Protein AF-A0A2K2DIB8-F1 (afdb_monomer_lite)

pLDDT: mean 83.34, std 14.87, range [32.97, 97.75]

Radius of gyration: 20.63 Å; chains: 1; bounding box: 48×36×62 Å

Organism: Brachypodium distachyon (NCBI:txid15368)

Sequence (211 aa):
MEEGTTKKYVGVPGMNSICKSLCLEDGVVARFGVTVGKMDWLQNGSSWSLTSLDGKDLGNFDYVVATDKNVASHKFSGLTGRPPPLDLSVFPNLSTMFQDIPVRPCFALMLAFSEPLAMVPVQGFSFYNSDSLSWAFCDSSKPGRVCLPPNRGSAFPAISIGGDDKCVWDKSMKLAVCGDFCTSPSVEGAVVSGMTGASKILGCLNFPSGL

Secondary structure (DSSP, 8-state):
-----------SS-TTHHHHHHTTSTT-----S--EEEEEEEGGGTEEEEEETTS-EEEEES-EEE--TTTTSHHHHHHHSS--SS-GGG-HHHHTTSS---EE---------SS--TT--SSEEE-SS-SS--EEE-GGGSTT--S--------EESS--SGGGTSEEETTTTEEE-SHHHH-SSHHHHHHHHHHHHHHHHTTS---S--

Foldseek 3Di:
DPPPPDDDDADPVGNCVVVVVVCPDPPRDDDPPWAFQAWDQDPVVCWIWTATLVGDTPDIGNADEAADLQQQDCVCCVVNVHHRRDDCVVPVVCVVLSPCQDWDFDWDDDDDDPDDDPVDPDQKDADDPDPRGGMDGNPCVDPSDDPDDDDTDDIFGPAARQPPLLWDDDPSSNYIYAYCNNAHRDPVSRVVRVVSSVVVNVVVPPDPPDD

InterPro domains:
  IPR036188 FAD/NAD(P)-binding domain superfamily [G3DSA:3.50.50.60] (157-209)

Structure (mmCIF, N/CA/C/O backbone):
data_AF-A0A2K2DIB8-F1
#
_entry.id   AF-A0A2K2DIB8-F1
#
loop_
_atom_site.group_PDB
_atom_site.id
_atom_site.type_symbol
_atom_site.label_atom_id
_atom_site.label_alt_id
_atom_site.label_comp_id
_atom_site.label_asym_id
_atom_site.label_entity_id
_atom_site.label_seq_id
_atom_site.pdbx_PDB_ins_code
_atom_site.Cartn_x
_atom_site.Cartn_y
_atom_site.Cartn_z
_atom_site.occupancy
_atom_site.B_iso_or_equiv
_atom_site.auth_seq_id
_atom_site.auth_comp_id
_atom_site.auth_asym_id
_atom_site.auth_atom_id
_atom_site.pdbx_PDB_model_num
ATOM 1 N N . MET A 1 1 ? 27.438 18.491 -14.416 1.00 38.34 1 MET A N 1
ATOM 2 C CA . MET A 1 1 ? 26.289 17.789 -13.813 1.00 38.34 1 MET A CA 1
ATOM 3 C C . MET A 1 1 ? 26.872 16.663 -12.989 1.00 38.34 1 MET A C 1
ATOM 5 O O . MET A 1 1 ? 27.428 15.747 -13.575 1.00 38.34 1 MET A O 1
ATOM 9 N N . GLU A 1 2 ? 26.877 16.787 -11.663 1.00 32.97 2 GLU A N 1
ATOM 10 C CA . GLU A 1 2 ? 27.257 15.672 -10.792 1.00 32.97 2 GLU A CA 1
ATOM 11 C C . GLU A 1 2 ? 26.137 14.630 -10.844 1.00 32.97 2 GLU A C 1
ATOM 13 O O . GLU A 1 2 ? 25.076 14.801 -10.247 1.00 32.97 2 GLU A O 1
ATOM 18 N N . GLU A 1 3 ? 26.354 13.562 -11.610 1.00 43.47 3 GLU A N 1
ATOM 19 C CA . GLU A 1 3 ? 25.604 12.322 -11.451 1.00 43.47 3 GLU A CA 1
ATOM 20 C C . GLU A 1 3 ? 25.976 11.731 -10.089 1.00 43.47 3 GLU A C 1
ATOM 22 O O . GLU A 1 3 ? 26.944 10.985 -9.947 1.00 43.47 3 GLU A O 1
ATOM 27 N N . GLY A 1 4 ? 25.214 12.095 -9.057 1.00 46.69 4 GLY A N 1
ATOM 28 C CA . GLY A 1 4 ? 25.235 11.365 -7.800 1.00 46.69 4 GLY A CA 1
ATOM 29 C C . GLY A 1 4 ? 24.941 9.896 -8.097 1.00 46.69 4 GLY A C 1
ATOM 30 O O . GLY A 1 4 ? 23.867 9.557 -8.594 1.00 46.69 4 GLY A O 1
ATOM 31 N N . THR A 1 5 ? 25.905 9.021 -7.827 1.00 52.59 5 THR A N 1
ATOM 32 C CA . THR A 1 5 ? 25.820 7.570 -8.022 1.00 52.59 5 THR A CA 1
ATOM 33 C C . THR A 1 5 ? 24.883 6.946 -6.987 1.00 52.59 5 THR A C 1
ATOM 35 O O . THR A 1 5 ? 25.282 6.188 -6.105 1.00 52.59 5 THR A O 1
ATOM 38 N N . THR A 1 6 ? 23.593 7.269 -7.056 1.00 74.69 6 THR A N 1
ATOM 39 C CA . THR A 1 6 ? 22.590 6.671 -6.179 1.00 74.69 6 THR A CA 1
ATOM 40 C C . THR A 1 6 ? 22.361 5.226 -6.620 1.00 74.69 6 THR A C 1
ATOM 42 O O . THR A 1 6 ? 21.786 4.965 -7.680 1.00 74.69 6 THR A O 1
ATOM 45 N N . LYS A 1 7 ? 22.841 4.265 -5.821 1.00 87.06 7 LYS A N 1
ATOM 46 C CA . LYS A 1 7 ? 22.602 2.833 -6.053 1.00 87.06 7 LYS A CA 1
ATOM 47 C C . LYS A 1 7 ? 21.095 2.563 -6.114 1.00 87.06 7 LYS A C 1
ATOM 49 O O . LYS A 1 7 ? 20.352 2.981 -5.230 1.00 87.06 7 LYS A O 1
ATOM 54 N N . LYS A 1 8 ? 20.654 1.843 -7.147 1.00 87.69 8 LYS A N 1
ATOM 55 C CA . LYS A 1 8 ? 19.263 1.400 -7.320 1.00 87.69 8 LYS A CA 1
ATOM 56 C C . LYS A 1 8 ? 19.158 -0.091 -7.020 1.00 87.69 8 LYS A C 1
ATOM 58 O O . LYS A 1 8 ? 20.039 -0.857 -7.403 1.00 87.69 8 LYS A O 1
ATOM 63 N N . TYR A 1 9 ? 18.067 -0.492 -6.377 1.00 91.62 9 TYR A N 1
ATOM 64 C CA . TYR A 1 9 ? 17.807 -1.878 -5.992 1.00 91.62 9 TYR A CA 1
ATOM 65 C C . TYR A 1 9 ? 16.565 -2.418 -6.702 1.00 91.62 9 TYR A C 1
ATOM 67 O O . TYR A 1 9 ? 15.639 -1.672 -7.025 1.00 91.62 9 TYR A O 1
ATOM 75 N N . VAL A 1 10 ? 16.542 -3.729 -6.941 1.00 91.88 10 VAL A N 1
ATOM 76 C CA . VAL A 1 10 ? 15.402 -4.440 -7.522 1.00 91.88 10 VAL A CA 1
ATOM 77 C C . VAL A 1 10 ? 15.253 -5.800 -6.854 1.00 91.88 10 VAL A C 1
ATOM 79 O O . VAL A 1 10 ? 16.242 -6.498 -6.643 1.00 91.88 10 VAL A O 1
ATOM 82 N N . GLY A 1 11 ? 14.017 -6.177 -6.520 1.00 92.31 11 GLY A N 1
ATOM 83 C CA . GLY A 1 11 ? 13.720 -7.533 -6.062 1.00 92.31 11 GLY A CA 1
ATOM 84 C C . GLY A 1 11 ? 14.012 -8.570 -7.150 1.00 92.31 11 GLY A C 1
ATOM 85 O O . GLY A 1 11 ? 13.752 -8.336 -8.333 1.00 92.31 11 GLY A O 1
ATOM 86 N N . VAL A 1 12 ? 14.534 -9.723 -6.737 1.00 91.94 12 VAL A N 1
ATOM 87 C CA . VAL A 1 12 ? 14.865 -10.868 -7.598 1.00 91.94 12 VAL A CA 1
ATOM 88 C C . VAL A 1 12 ? 14.003 -12.065 -7.172 1.00 91.94 12 VAL A C 1
ATOM 90 O O . VAL A 1 12 ? 13.864 -12.278 -5.966 1.00 91.94 12 VAL A O 1
ATOM 93 N N . PRO A 1 13 ? 13.378 -12.828 -8.097 1.00 90.25 13 PRO A N 1
ATOM 94 C CA . PRO A 1 13 ? 13.428 -12.707 -9.566 1.00 90.25 13 PRO A CA 1
ATOM 95 C C . PRO A 1 13 ? 12.578 -11.559 -10.140 1.00 90.25 13 PRO A C 1
ATOM 97 O O . PRO A 1 13 ? 12.578 -11.306 -11.340 1.00 90.25 13 PRO A O 1
ATOM 100 N N . GLY A 1 14 ? 11.839 -10.842 -9.299 1.00 89.12 14 GLY A N 1
ATOM 101 C CA . GLY A 1 14 ? 11.138 -9.626 -9.685 1.00 89.12 14 GLY A CA 1
ATOM 102 C C . GLY A 1 14 ? 10.780 -8.801 -8.461 1.00 89.12 14 GLY A C 1
ATOM 103 O O . GLY A 1 14 ? 10.859 -9.291 -7.342 1.00 89.12 14 GLY A O 1
ATOM 104 N N . MET A 1 15 ? 10.363 -7.548 -8.655 1.00 90.62 15 MET A N 1
ATOM 105 C CA . MET A 1 15 ? 10.131 -6.628 -7.530 1.00 90.62 15 MET A CA 1
ATOM 106 C C . MET A 1 15 ? 9.104 -7.155 -6.510 1.00 90.62 15 MET A C 1
ATOM 108 O O . MET A 1 15 ? 9.212 -6.876 -5.321 1.00 90.62 15 MET A O 1
ATOM 112 N N . ASN A 1 16 ? 8.137 -7.964 -6.954 1.00 91.88 16 ASN A N 1
ATOM 113 C CA . ASN A 1 16 ? 7.137 -8.570 -6.075 1.00 91.88 16 ASN A CA 1
ATOM 114 C C . ASN A 1 16 ? 7.688 -9.676 -5.158 1.00 91.88 16 ASN A C 1
ATOM 116 O O . ASN A 1 16 ? 6.957 -10.116 -4.274 1.00 91.88 16 ASN A O 1
ATOM 120 N N . SER A 1 17 ? 8.927 -10.143 -5.348 1.00 92.88 17 SER A N 1
ATOM 121 C CA . SER A 1 17 ? 9.515 -11.184 -4.499 1.00 92.88 17 SER A CA 1
ATOM 122 C C . SER A 1 17 ? 9.666 -10.724 -3.054 1.00 92.88 17 SER A C 1
ATOM 124 O O . SER A 1 17 ? 9.397 -11.507 -2.153 1.00 92.88 17 SER A O 1
ATOM 126 N N . ILE A 1 18 ? 9.973 -9.440 -2.843 1.00 93.38 18 ILE A N 1
ATOM 127 C CA . ILE A 1 18 ? 10.092 -8.828 -1.515 1.00 93.38 18 ILE A CA 1
ATOM 128 C C . ILE A 1 18 ? 8.790 -9.029 -0.727 1.00 93.38 18 ILE A C 1
ATOM 130 O O . ILE A 1 18 ? 8.795 -9.616 0.350 1.00 93.38 18 ILE A O 1
ATOM 134 N N . CYS A 1 19 ? 7.654 -8.609 -1.293 1.00 93.31 19 CYS A N 1
ATOM 135 C CA . CYS A 1 19 ? 6.353 -8.753 -0.639 1.00 93.31 19 CYS A CA 1
ATOM 136 C C . CYS A 1 19 ? 5.933 -10.221 -0.493 1.00 93.31 19 CYS A C 1
ATOM 138 O O . CYS A 1 19 ? 5.356 -10.582 0.524 1.00 93.31 19 CYS A O 1
ATOM 140 N N . LYS A 1 20 ? 6.233 -11.076 -1.483 1.00 92.81 20 LYS A N 1
ATOM 141 C CA . LYS A 1 20 ? 5.923 -12.512 -1.402 1.00 92.81 20 LYS A CA 1
ATOM 142 C C . LYS A 1 20 ? 6.640 -13.184 -0.237 1.00 92.81 20 LYS A C 1
ATOM 144 O O . LYS A 1 20 ? 5.999 -13.950 0.465 1.00 92.81 20 LYS A O 1
ATOM 149 N N . SER A 1 21 ? 7.923 -12.889 -0.028 1.00 95.00 21 SER A N 1
ATOM 150 C CA . SER A 1 21 ? 8.674 -13.421 1.111 1.00 95.00 21 SER A CA 1
ATOM 151 C C . SER A 1 21 ? 8.070 -12.968 2.437 1.00 95.00 21 SER A C 1
ATOM 153 O O . SER A 1 21 ? 7.817 -13.810 3.286 1.00 95.00 21 SER A O 1
ATOM 155 N N . LEU A 1 22 ? 7.722 -11.683 2.575 1.00 94.12 22 LEU A N 1
ATOM 156 C CA . LEU A 1 22 ? 7.072 -11.167 3.789 1.00 94.12 22 LEU A CA 1
ATOM 157 C C . LEU A 1 22 ? 5.725 -11.846 4.093 1.00 94.12 22 LEU A C 1
ATOM 159 O O . LEU A 1 22 ? 5.362 -12.003 5.252 1.00 94.12 22 LEU A O 1
ATOM 163 N N . CYS A 1 23 ? 4.975 -12.262 3.068 1.00 94.62 23 CYS A N 1
ATOM 164 C CA . CYS A 1 23 ? 3.721 -12.997 3.254 1.00 94.62 23 CYS A CA 1
ATOM 165 C C . CYS A 1 23 ? 3.905 -14.449 3.725 1.00 94.62 23 CYS A C 1
ATOM 167 O O . CYS A 1 23 ? 2.909 -15.075 4.078 1.00 94.62 23 CYS A O 1
ATOM 169 N N . LEU A 1 24 ? 5.124 -14.990 3.663 1.00 94.31 24 LEU A N 1
ATOM 170 C CA . LEU A 1 24 ? 5.449 -16.367 4.049 1.00 94.31 24 LEU A CA 1
ATOM 171 C C . LEU A 1 24 ? 6.114 -16.458 5.428 1.00 94.31 24 LEU A C 1
ATOM 173 O O . LEU A 1 24 ? 6.429 -17.562 5.858 1.00 94.31 24 LEU A O 1
ATOM 177 N N . GLU A 1 25 ? 6.339 -15.325 6.096 1.00 95.81 25 GLU A N 1
ATOM 178 C CA . GLU A 1 25 ? 6.885 -15.294 7.452 1.00 95.81 25 GLU A CA 1
ATOM 179 C C . GLU A 1 25 ? 5.947 -15.988 8.448 1.00 95.81 25 GLU A C 1
ATOM 181 O O . GLU A 1 25 ? 4.716 -15.926 8.335 1.00 95.81 25 GLU A O 1
ATOM 186 N N . ASP A 1 26 ? 6.536 -16.628 9.456 1.00 95.44 26 ASP A N 1
ATOM 187 C CA . ASP A 1 26 ? 5.785 -17.363 10.466 1.00 95.44 26 ASP A CA 1
ATOM 188 C C . ASP A 1 26 ? 4.801 -16.446 11.210 1.00 95.44 26 ASP A C 1
ATOM 190 O O . ASP A 1 26 ? 5.124 -15.340 11.645 1.00 95.44 26 ASP A O 1
ATOM 194 N N . GLY A 1 27 ? 3.562 -16.919 11.355 1.00 93.56 27 GLY A N 1
ATOM 195 C CA . GLY A 1 27 ? 2.473 -16.160 11.977 1.00 93.56 27 GLY A CA 1
ATOM 196 C C . GLY A 1 27 ? 1.737 -15.198 11.036 1.00 93.56 27 GLY A C 1
ATOM 197 O O . GLY A 1 27 ? 0.700 -14.660 11.427 1.00 93.56 27 GLY A O 1
ATOM 198 N N . VAL A 1 28 ? 2.191 -15.014 9.790 1.00 95.19 28 VAL A N 1
ATOM 199 C CA . VAL A 1 28 ? 1.479 -14.205 8.791 1.00 95.19 28 VAL A CA 1
ATOM 200 C C . VAL A 1 28 ? 0.463 -15.060 8.032 1.00 95.19 28 VAL A C 1
ATOM 202 O O . VAL A 1 28 ? 0.805 -16.000 7.322 1.00 95.19 28 VAL A O 1
ATOM 205 N N . VAL A 1 29 ? -0.820 -14.698 8.129 1.00 95.75 29 VAL A N 1
ATOM 206 C CA . VAL A 1 29 ? -1.898 -15.327 7.348 1.00 95.75 29 VAL A CA 1
ATOM 207 C C . VAL A 1 29 ? -2.329 -14.392 6.220 1.00 95.75 29 VAL A C 1
ATOM 209 O O . VAL A 1 29 ? -3.191 -13.531 6.397 1.00 95.75 29 VAL A O 1
ATOM 212 N N . ALA A 1 30 ? -1.741 -14.566 5.036 1.00 94.81 30 ALA A N 1
ATOM 213 C CA . ALA A 1 30 ? -2.112 -13.796 3.852 1.00 94.81 30 ALA A CA 1
ATOM 214 C C . ALA A 1 30 ? -3.427 -14.309 3.230 1.00 94.81 30 ALA A C 1
ATOM 216 O O . ALA A 1 30 ? -3.563 -15.492 2.914 1.00 94.81 30 ALA A O 1
ATOM 217 N N . ARG A 1 31 ? -4.394 -13.408 3.008 1.00 94.81 31 ARG A N 1
ATOM 218 C CA . ARG A 1 31 ? -5.662 -13.703 2.318 1.00 94.81 31 ARG A CA 1
ATOM 219 C C . ARG A 1 31 ? -5.769 -12.872 1.040 1.00 94.81 31 ARG A C 1
ATOM 221 O O . ARG A 1 31 ? -5.753 -11.647 1.096 1.00 94.81 31 ARG A O 1
ATOM 228 N N . PHE A 1 32 ? -5.897 -13.539 -0.106 1.00 95.06 32 PHE A N 1
ATOM 229 C CA . PHE A 1 32 ? -6.024 -12.905 -1.424 1.00 95.06 32 PHE A CA 1
ATOM 230 C C . PHE A 1 32 ? -7.442 -13.053 -1.980 1.00 95.06 32 PHE A C 1
ATOM 232 O O . PHE A 1 32 ? -8.198 -13.918 -1.546 1.00 95.06 32 PHE A O 1
ATOM 239 N N . GLY A 1 33 ? -7.805 -12.211 -2.954 1.00 94.88 33 GLY A N 1
ATOM 240 C CA . GLY A 1 33 ? -9.156 -12.208 -3.531 1.00 94.88 33 GLY A CA 1
ATOM 241 C C . GLY A 1 33 ? -10.232 -11.691 -2.569 1.00 94.88 33 GLY A C 1
ATOM 242 O O . GLY A 1 33 ? -11.417 -11.901 -2.805 1.00 94.88 33 GLY A O 1
ATOM 243 N N . VAL A 1 34 ? -9.818 -11.024 -1.489 1.00 95.50 34 VAL A N 1
ATOM 244 C CA . VAL A 1 34 ? -10.695 -10.427 -0.483 1.00 95.50 34 VAL A CA 1
ATOM 245 C C . VAL A 1 34 ? -10.499 -8.919 -0.512 1.00 95.50 34 VAL A C 1
ATOM 247 O O . VAL A 1 34 ? -9.394 -8.424 -0.302 1.00 95.50 34 VAL A O 1
ATOM 250 N N . THR A 1 35 ? -11.581 -8.187 -0.742 1.00 95.31 35 THR A N 1
ATOM 251 C CA . THR A 1 35 ? -11.625 -6.736 -0.550 1.00 95.31 35 THR A CA 1
ATOM 252 C C . THR A 1 35 ? -12.373 -6.469 0.742 1.00 95.31 35 THR A C 1
ATOM 254 O O . THR A 1 35 ? -13.503 -6.929 0.882 1.00 95.31 35 THR A O 1
ATOM 257 N N . VAL A 1 36 ? -11.772 -5.742 1.685 1.00 95.94 36 VAL A N 1
ATOM 258 C CA . VAL A 1 36 ? -12.492 -5.267 2.876 1.00 95.94 36 VAL A CA 1
ATOM 259 C C . VAL A 1 36 ? -13.502 -4.218 2.420 1.00 95.94 36 VAL A C 1
ATOM 261 O O . VAL A 1 36 ? -13.133 -3.249 1.764 1.00 95.94 36 VAL A O 1
ATOM 264 N N . GLY A 1 37 ? -14.778 -4.456 2.706 1.00 95.38 37 GLY A N 1
ATOM 265 C CA . GLY A 1 37 ? -15.887 -3.588 2.316 1.00 95.38 37 GLY A CA 1
ATOM 266 C C . GLY A 1 37 ? -16.417 -2.728 3.457 1.00 95.38 37 GLY A C 1
ATOM 267 O O . GLY A 1 37 ? -17.005 -1.687 3.188 1.00 95.38 37 GLY A O 1
ATOM 268 N N . LYS A 1 38 ? -16.220 -3.153 4.710 1.00 94.81 38 LYS A N 1
ATOM 269 C CA . LYS A 1 38 ? -16.665 -2.424 5.900 1.00 94.81 38 LYS A CA 1
ATOM 270 C C . LYS A 1 38 ? -15.767 -2.711 7.099 1.00 94.81 38 LYS A C 1
ATOM 272 O O . LYS A 1 38 ? -15.313 -3.845 7.270 1.00 94.81 38 LYS A O 1
ATOM 277 N N . MET A 1 39 ? -15.535 -1.683 7.910 1.00 95.00 39 MET A N 1
ATOM 278 C CA . MET A 1 39 ? -14.743 -1.723 9.135 1.00 95.00 39 MET A CA 1
ATOM 279 C C . MET A 1 39 ? -15.546 -1.069 10.261 1.00 95.00 39 MET A C 1
ATOM 281 O O . MET A 1 39 ? -15.711 0.149 10.273 1.00 95.00 39 MET A O 1
ATOM 285 N N . ASP A 1 40 ? -16.042 -1.867 11.203 1.00 93.38 40 ASP A N 1
ATOM 286 C CA . ASP A 1 40 ? -16.847 -1.378 12.324 1.00 93.38 40 ASP A CA 1
ATOM 287 C C . ASP A 1 40 ? -16.077 -1.504 13.639 1.00 93.38 40 ASP A C 1
ATOM 289 O O . ASP A 1 40 ? -15.541 -2.567 13.956 1.00 93.38 40 ASP A O 1
ATOM 293 N N . TRP A 1 41 ? -16.053 -0.437 14.436 1.00 92.44 41 TRP A N 1
ATOM 294 C CA . TRP A 1 41 ? -15.522 -0.494 15.797 1.00 92.44 41 TRP A CA 1
ATOM 295 C C . TRP A 1 41 ? -16.606 -0.905 16.790 1.00 92.44 41 TRP A C 1
ATOM 297 O O . TRP A 1 41 ? -17.618 -0.220 16.957 1.00 92.44 41 TRP A O 1
ATOM 307 N N . LEU A 1 42 ? -16.371 -2.007 17.495 1.00 91.12 42 LEU A N 1
ATOM 308 C CA . LEU A 1 42 ? -17.274 -2.542 18.503 1.00 91.12 42 LEU A CA 1
ATOM 309 C C . LEU A 1 42 ? -16.854 -2.046 19.891 1.00 91.12 42 LEU A C 1
ATOM 311 O O . LEU A 1 42 ? -15.964 -2.615 20.525 1.00 91.12 42 LEU A O 1
ATOM 315 N N . GLN A 1 43 ? -17.531 -1.011 20.402 1.00 82.44 43 GLN A N 1
ATOM 316 C CA . GLN A 1 43 ? -17.201 -0.401 21.702 1.00 82.44 43 GLN A CA 1
ATOM 317 C C . GLN A 1 43 ? -17.186 -1.416 22.857 1.00 82.44 43 GLN A C 1
ATOM 319 O O . GLN A 1 43 ? -16.253 -1.423 23.657 1.00 82.44 43 GLN A O 1
ATOM 324 N N . ASN A 1 44 ? -18.167 -2.322 22.901 1.00 78.12 44 ASN A N 1
ATOM 325 C CA . ASN A 1 44 ? -18.310 -3.309 23.979 1.00 78.12 44 ASN A CA 1
ATOM 326 C C . ASN A 1 44 ? -17.151 -4.319 24.044 1.00 78.12 44 ASN A C 1
ATOM 328 O O . ASN A 1 44 ? -16.934 -4.923 25.090 1.00 78.12 44 ASN A O 1
ATOM 332 N N . GLY A 1 45 ? -16.423 -4.509 22.939 1.00 73.38 45 GLY A N 1
ATOM 333 C CA . GLY A 1 45 ? -15.299 -5.440 22.846 1.00 73.38 45 GLY A CA 1
ATOM 334 C C . GLY A 1 45 ? -13.951 -4.771 22.599 1.00 73.38 45 GLY A C 1
ATOM 335 O O . GLY A 1 45 ? -12.962 -5.486 22.484 1.00 73.38 45 GLY A O 1
ATOM 336 N N . SER A 1 46 ? -13.902 -3.435 22.475 1.00 88.06 46 SER A N 1
ATOM 337 C CA . SER A 1 46 ? -12.697 -2.671 22.105 1.00 88.06 46 SER A CA 1
ATOM 338 C C . SER A 1 46 ? -11.905 -3.320 20.957 1.00 88.06 46 SER A C 1
ATOM 340 O O . SER A 1 46 ? -10.676 -3.462 21.035 1.00 88.06 46 SER A O 1
ATOM 342 N N . SER A 1 47 ? -12.645 -3.756 19.934 1.00 94.38 47 SER A N 1
ATOM 343 C CA . SER A 1 47 ? -12.157 -4.504 18.775 1.00 94.38 47 SER A CA 1
ATOM 344 C C . SER A 1 47 ? -12.882 -4.080 17.501 1.00 94.38 47 SER A C 1
ATOM 346 O O . SER A 1 47 ? -13.995 -3.553 17.518 1.00 94.38 47 SER A O 1
ATOM 348 N N . TRP A 1 48 ? -12.223 -4.321 16.379 1.00 95.75 48 TRP A N 1
ATOM 349 C CA . TRP A 1 48 ? -12.721 -4.121 15.032 1.00 95.75 48 TRP A CA 1
ATOM 350 C C . TRP A 1 48 ? -13.424 -5.368 14.529 1.00 95.75 48 TRP A C 1
ATOM 352 O O . TRP A 1 48 ? -12.908 -6.462 14.718 1.00 95.75 48 TRP A O 1
ATOM 362 N N . SER A 1 49 ? -14.536 -5.198 13.826 1.00 96.56 49 SER A N 1
ATOM 363 C CA . SER A 1 49 ? -15.156 -6.233 13.002 1.00 96.56 49 SER A CA 1
ATOM 364 C C . SER A 1 49 ? -15.004 -5.861 11.533 1.00 96.56 49 SER A C 1
ATOM 366 O O . SER A 1 49 ? -15.286 -4.725 11.135 1.00 96.56 49 SER A O 1
ATOM 368 N N . LEU A 1 50 ? -14.508 -6.802 10.729 1.00 97.38 50 LEU A N 1
ATOM 369 C CA . LEU A 1 50 ? -14.249 -6.587 9.310 1.00 97.38 50 LEU A CA 1
ATOM 370 C C . LEU A 1 50 ? -15.220 -7.410 8.469 1.00 97.38 50 LEU A C 1
ATOM 372 O O . LEU A 1 50 ? -15.365 -8.613 8.654 1.00 97.38 50 LEU A O 1
ATOM 376 N N . THR A 1 51 ? -15.844 -6.768 7.486 1.00 97.75 51 THR A N 1
ATOM 377 C CA . THR A 1 51 ? -16.697 -7.441 6.500 1.00 97.75 51 THR A CA 1
ATOM 378 C C . THR A 1 51 ? -16.136 -7.210 5.107 1.00 97.75 51 THR A C 1
ATOM 380 O O . THR A 1 51 ? -15.693 -6.109 4.767 1.00 97.75 51 THR A O 1
ATOM 383 N N . SER A 1 52 ? -16.136 -8.244 4.276 1.00 96.88 52 SER A N 1
ATOM 384 C CA . SER A 1 52 ? -15.702 -8.135 2.890 1.00 96.88 52 SER A CA 1
ATOM 385 C C . SER A 1 52 ? -16.702 -7.359 2.030 1.00 96.88 52 SER A C 1
ATOM 387 O O . SER A 1 52 ? -17.868 -7.163 2.378 1.00 96.88 52 SER A O 1
ATOM 389 N N . LEU A 1 53 ? -16.262 -6.949 0.843 1.00 94.94 53 LEU A N 1
ATOM 390 C CA . LEU A 1 53 ? -17.115 -6.302 -0.142 1.00 94.94 53 LEU A CA 1
ATOM 391 C C . LEU A 1 53 ? -18.246 -7.225 -0.616 1.00 94.94 53 LEU A C 1
ATOM 393 O O . LEU A 1 53 ? -19.307 -6.738 -0.960 1.00 94.94 53 LEU A O 1
ATOM 397 N N . ASP A 1 54 ? -18.102 -8.547 -0.596 1.00 94.88 54 ASP A N 1
ATOM 398 C CA . ASP A 1 54 ? -19.204 -9.476 -0.891 1.00 94.88 54 ASP A CA 1
ATOM 399 C C . ASP A 1 54 ? -20.094 -9.787 0.331 1.00 94.88 54 ASP A C 1
ATOM 401 O O . ASP A 1 54 ? -21.051 -10.544 0.204 1.00 94.88 54 ASP A O 1
ATOM 405 N N . GLY A 1 55 ? -19.845 -9.158 1.488 1.00 95.19 55 GLY A N 1
ATOM 406 C CA . GLY A 1 55 ? -20.677 -9.281 2.691 1.00 95.19 55 GLY A CA 1
ATOM 407 C C . GLY A 1 55 ? -20.319 -10.454 3.609 1.00 95.19 55 GLY A C 1
ATOM 408 O O . GLY A 1 55 ? -21.081 -10.761 4.521 1.00 95.19 55 GLY A O 1
ATOM 409 N N . LYS A 1 56 ? -19.183 -11.120 3.382 1.00 97.06 56 LYS A N 1
ATOM 410 C CA . LYS A 1 56 ? -18.686 -12.192 4.252 1.00 97.06 56 LYS A CA 1
ATOM 411 C C . LYS A 1 56 ? -17.999 -11.607 5.480 1.00 97.06 56 LYS A C 1
ATOM 413 O O . LYS A 1 56 ? -17.243 -10.640 5.375 1.00 97.06 56 LYS A O 1
ATOM 418 N N . ASP A 1 57 ? -18.216 -12.246 6.621 1.00 97.56 57 ASP A N 1
ATOM 419 C CA . ASP A 1 57 ? -17.485 -11.946 7.848 1.00 97.56 57 ASP A CA 1
ATOM 420 C C . ASP A 1 57 ? -16.006 -12.346 7.703 1.00 97.56 57 ASP A C 1
ATOM 422 O O . ASP A 1 57 ? -15.681 -13.464 7.285 1.00 97.56 57 ASP A O 1
ATOM 426 N N . LEU A 1 58 ? -15.107 -11.410 8.007 1.00 97.50 58 LEU A N 1
ATOM 427 C CA . LEU A 1 58 ? -13.658 -11.612 7.991 1.00 97.50 58 LEU A CA 1
ATOM 428 C C . LEU A 1 58 ? -13.079 -11.786 9.400 1.00 97.50 58 LEU A C 1
ATOM 430 O O . LEU A 1 58 ? -11.904 -12.142 9.519 1.00 97.50 58 LEU A O 1
ATOM 434 N N . GLY A 1 59 ? -13.900 -11.597 10.435 1.00 96.56 59 GLY A N 1
ATOM 435 C CA . GLY A 1 59 ? -13.557 -11.774 11.836 1.00 96.56 59 GLY A CA 1
ATOM 436 C C . GLY A 1 59 ? -13.309 -10.468 12.585 1.00 96.56 59 GLY A C 1
ATOM 437 O O . GLY A 1 59 ? -13.440 -9.361 12.046 1.00 96.56 59 GLY A O 1
ATOM 438 N N . ASN A 1 60 ? -12.924 -10.637 13.853 1.00 97.00 60 ASN A N 1
ATOM 439 C CA . ASN A 1 60 ? -12.688 -9.544 14.785 1.00 97.00 60 ASN A CA 1
ATOM 440 C C . ASN A 1 60 ? -11.202 -9.405 15.136 1.00 97.00 60 ASN A C 1
ATOM 442 O O . ASN A 1 60 ? -10.501 -10.405 15.287 1.00 97.00 60 ASN A O 1
ATOM 446 N N . PHE A 1 61 ? -10.740 -8.165 15.300 1.00 96.50 61 PHE A N 1
ATOM 447 C CA . PHE A 1 61 ? -9.332 -7.832 15.512 1.00 96.50 61 PHE A CA 1
ATOM 448 C C . PHE A 1 61 ? -9.168 -6.740 16.568 1.00 96.50 61 PHE A C 1
ATOM 450 O O . PHE A 1 61 ? -9.871 -5.736 16.542 1.00 96.50 61 PHE A O 1
ATOM 457 N N . ASP A 1 62 ? -8.205 -6.887 17.477 1.00 94.75 62 ASP A N 1
ATOM 458 C CA . ASP A 1 62 ? -7.896 -5.840 18.457 1.00 94.75 62 ASP A CA 1
ATOM 459 C C . ASP A 1 62 ? -7.313 -4.587 17.804 1.00 94.75 62 ASP A C 1
ATOM 461 O O . ASP A 1 62 ? -7.692 -3.474 18.150 1.00 94.75 62 ASP A O 1
ATOM 465 N N . TYR A 1 63 ? -6.399 -4.774 16.853 1.00 95.19 63 TYR A N 1
ATOM 466 C CA . TYR A 1 63 ? -5.707 -3.701 16.149 1.00 95.19 63 TYR A CA 1
ATOM 467 C C . TYR A 1 63 ? -5.902 -3.856 14.649 1.00 95.19 63 TYR A C 1
ATOM 469 O O . TYR A 1 63 ? -5.917 -4.970 14.123 1.00 95.19 63 TYR A O 1
ATOM 477 N N . VAL A 1 64 ? -5.992 -2.728 13.953 1.00 95.62 64 VAL A N 1
ATOM 478 C CA . VAL A 1 64 ? -6.080 -2.683 12.495 1.00 95.62 64 VAL A CA 1
ATOM 479 C C . VAL A 1 64 ? -5.002 -1.756 11.955 1.00 95.62 64 VAL A C 1
ATOM 481 O O . VAL A 1 64 ? -4.820 -0.641 12.442 1.00 95.62 64 VAL A O 1
ATOM 484 N N . VAL A 1 65 ? -4.309 -2.215 10.913 1.00 95.56 65 VAL A N 1
ATOM 485 C CA . VAL A 1 65 ? -3.401 -1.390 10.112 1.00 95.56 65 VAL A CA 1
ATOM 486 C C . VAL A 1 65 ? -3.976 -1.280 8.704 1.00 95.56 65 VAL A C 1
ATOM 488 O O . VAL A 1 65 ? -3.977 -2.250 7.948 1.00 95.56 65 VAL A O 1
ATOM 491 N N . ALA A 1 66 ? -4.480 -0.103 8.348 1.00 94.00 66 ALA A N 1
ATOM 492 C CA . ALA A 1 66 ? -4.962 0.191 7.008 1.00 94.00 66 ALA A CA 1
ATOM 493 C C . ALA A 1 66 ? -3.810 0.717 6.144 1.00 94.00 66 ALA A C 1
ATOM 495 O O . ALA A 1 66 ? -3.216 1.750 6.448 1.00 94.00 66 ALA A O 1
ATOM 496 N N . THR A 1 67 ? -3.490 0.015 5.056 1.00 93.12 67 THR A N 1
ATOM 497 C CA . THR A 1 67 ? -2.369 0.372 4.165 1.00 93.12 67 THR A CA 1
ATOM 498 C C . THR A 1 67 ? -2.797 0.929 2.806 1.00 93.12 67 THR A C 1
ATOM 500 O O . THR A 1 67 ? -1.967 1.160 1.927 1.00 93.12 67 THR A O 1
ATOM 503 N N . ASP A 1 68 ? -4.098 1.169 2.628 1.00 86.94 68 ASP A N 1
ATOM 504 C CA . ASP A 1 68 ? -4.685 1.693 1.396 1.00 86.94 68 ASP A CA 1
ATOM 505 C C . ASP A 1 68 ? -5.244 3.105 1.623 1.00 86.94 68 ASP A C 1
ATOM 507 O O . ASP A 1 68 ? -6.118 3.321 2.464 1.00 86.94 68 ASP A O 1
ATOM 511 N N . LYS A 1 69 ? -4.789 4.069 0.816 1.00 81.12 69 LYS A N 1
ATOM 512 C CA . LYS A 1 69 ? -5.287 5.456 0.819 1.00 81.12 69 LYS A CA 1
ATOM 513 C C . LYS A 1 69 ? -6.785 5.576 0.517 1.00 81.12 69 LYS A C 1
ATOM 515 O O . LYS A 1 69 ? -7.393 6.598 0.818 1.00 81.12 69 LYS A O 1
ATOM 520 N N . ASN A 1 70 ? -7.380 4.561 -0.105 1.00 85.88 70 ASN A N 1
ATOM 521 C CA . ASN A 1 70 ? -8.792 4.539 -0.467 1.00 85.88 70 ASN A CA 1
ATOM 522 C C . ASN A 1 70 ? -9.697 4.039 0.660 1.00 85.88 70 ASN A C 1
ATOM 524 O O . ASN A 1 70 ? -10.911 4.133 0.511 1.00 85.88 70 ASN A O 1
ATOM 528 N N . VAL A 1 71 ? -9.142 3.555 1.779 1.00 88.31 71 VAL A N 1
ATOM 529 C CA . VAL A 1 71 ? -9.915 2.991 2.903 1.00 88.31 71 VAL A CA 1
ATOM 530 C C . VAL A 1 71 ? -11.003 3.938 3.423 1.00 88.31 71 VAL A C 1
ATOM 532 O O . VAL A 1 71 ? -12.018 3.488 3.941 1.00 88.31 71 VAL A O 1
ATOM 535 N N . ALA A 1 72 ? -10.809 5.243 3.232 1.00 86.62 72 ALA A N 1
ATOM 536 C CA . ALA A 1 72 ? -11.713 6.293 3.675 1.00 86.62 72 ALA A CA 1
ATOM 537 C C . ALA A 1 72 ? -12.090 7.292 2.557 1.00 86.62 72 ALA A C 1
ATOM 539 O O . ALA A 1 72 ? -12.740 8.302 2.810 1.00 86.62 72 ALA A O 1
ATOM 540 N N . SER A 1 73 ? -11.660 7.047 1.312 1.00 84.25 73 SER A N 1
ATOM 541 C CA . SER A 1 73 ? -11.823 7.993 0.198 1.00 84.25 73 SER A CA 1
ATOM 542 C C . SER A 1 73 ? -13.062 7.684 -0.640 1.00 84.25 73 SER A C 1
ATOM 544 O O . SER A 1 73 ? -13.336 6.527 -0.960 1.00 84.25 73 SER A O 1
ATOM 546 N N . HIS A 1 74 ? -13.725 8.727 -1.147 1.00 82.69 74 HIS A N 1
ATOM 547 C CA . HIS A 1 74 ? -14.800 8.605 -2.141 1.00 82.69 74 HIS A CA 1
ATOM 548 C C . HIS A 1 74 ? -14.380 7.876 -3.430 1.00 82.69 74 HIS A C 1
ATOM 550 O O . HIS A 1 74 ? -15.233 7.336 -4.137 1.00 82.69 74 HIS A O 1
ATOM 556 N N . LYS A 1 75 ? -13.075 7.789 -3.730 1.00 83.69 75 LYS A N 1
ATOM 557 C CA . LYS A 1 75 ? -12.555 6.981 -4.849 1.00 83.69 75 LYS A CA 1
ATOM 558 C C . LYS A 1 75 ? -12.954 5.510 -4.729 1.00 83.69 75 LYS A C 1
ATOM 560 O O . LYS A 1 75 ? -13.213 4.872 -5.746 1.00 83.69 75 LYS A O 1
ATOM 565 N N . PHE A 1 76 ? -13.070 4.990 -3.506 1.00 87.94 76 PHE A N 1
ATOM 566 C CA . PHE A 1 76 ? -13.572 3.640 -3.267 1.00 87.94 76 PHE A CA 1
ATOM 567 C C . PHE A 1 76 ? -14.999 3.470 -3.793 1.00 87.94 76 PHE A C 1
ATOM 569 O O . PHE A 1 76 ? -15.308 2.472 -4.444 1.00 87.94 76 PHE A O 1
ATOM 576 N N . SER A 1 77 ? -15.854 4.472 -3.585 1.00 88.88 77 SER A N 1
ATOM 577 C CA . SER A 1 77 ? -17.236 4.463 -4.062 1.00 88.88 77 SER A CA 1
ATOM 578 C C . SER A 1 77 ? -17.339 4.531 -5.576 1.00 88.88 77 SER A C 1
ATOM 580 O O . SER A 1 77 ? -18.131 3.791 -6.152 1.00 88.88 77 SER A O 1
ATOM 582 N N . GLY A 1 78 ? -16.493 5.327 -6.233 1.00 86.69 78 GLY A N 1
ATOM 583 C CA . GLY A 1 78 ? -16.406 5.328 -7.695 1.00 86.69 78 GLY A CA 1
ATOM 584 C C . GLY A 1 78 ? -15.991 3.971 -8.282 1.00 86.69 78 GLY A C 1
ATOM 585 O O . GLY A 1 78 ? -16.464 3.601 -9.351 1.00 86.69 78 GLY A O 1
ATOM 586 N N . LEU A 1 79 ? -15.134 3.217 -7.582 1.00 86.25 79 LEU A N 1
ATOM 587 C CA . LEU A 1 79 ? -14.631 1.915 -8.041 1.00 86.25 79 LEU A CA 1
ATOM 588 C C . LEU A 1 79 ? -15.568 0.743 -7.726 1.00 86.25 79 LEU A C 1
ATOM 590 O O . LEU A 1 79 ? -15.634 -0.209 -8.498 1.00 86.25 79 LEU A O 1
ATOM 594 N N . THR A 1 80 ? -16.257 0.784 -6.586 1.00 89.00 80 THR A N 1
ATOM 595 C CA . THR A 1 80 ? -17.003 -0.371 -6.054 1.00 89.00 80 THR A CA 1
ATOM 596 C C . THR A 1 80 ? -18.517 -0.175 -6.028 1.00 89.00 80 THR A C 1
ATOM 598 O O . THR A 1 80 ? -19.251 -1.140 -5.817 1.00 89.00 80 THR A O 1
ATOM 601 N N . GLY A 1 81 ? -19.001 1.060 -6.190 1.00 90.44 81 GLY A N 1
ATOM 602 C CA . GLY A 1 81 ? -20.406 1.416 -5.985 1.00 90.44 81 GLY A CA 1
ATOM 603 C C . GLY A 1 81 ? -20.860 1.384 -4.520 1.00 90.44 81 GLY A C 1
ATOM 604 O O . GLY A 1 81 ? -22.057 1.463 -4.258 1.00 90.44 81 GLY A O 1
ATOM 605 N N . ARG A 1 82 ? -19.936 1.247 -3.557 1.00 90.12 82 ARG A N 1
ATOM 606 C CA . ARG A 1 82 ? -20.224 1.161 -2.114 1.00 90.12 82 ARG A CA 1
ATOM 607 C C . ARG A 1 82 ? -19.549 2.287 -1.325 1.00 90.12 82 ARG A C 1
ATOM 609 O O . ARG A 1 82 ? -18.564 2.848 -1.805 1.00 90.12 82 ARG A O 1
ATOM 616 N N . PRO A 1 83 ? -20.040 2.654 -0.128 1.00 91.12 83 PRO A N 1
ATOM 617 C CA . PRO A 1 83 ? -19.312 3.585 0.736 1.00 91.12 83 PRO A CA 1
ATOM 618 C C . PRO A 1 83 ? -17.908 3.045 1.074 1.00 91.12 83 PRO A C 1
ATOM 620 O O . PRO A 1 83 ? -17.700 1.829 1.015 1.00 91.12 83 PRO A O 1
ATOM 623 N N . PRO A 1 84 ? -16.939 3.925 1.387 1.00 92.06 84 PRO A N 1
ATOM 624 C CA . PRO A 1 84 ? -15.608 3.502 1.804 1.00 92.06 84 PRO A CA 1
ATOM 625 C C . PRO A 1 84 ? -15.672 2.615 3.062 1.00 92.06 84 PRO A C 1
ATOM 627 O O . PRO A 1 84 ? -16.574 2.801 3.882 1.00 92.06 84 PRO A O 1
ATOM 630 N N . PRO A 1 85 ? -14.727 1.671 3.242 1.00 93.44 85 PRO A N 1
ATOM 631 C CA . PRO A 1 85 ? -14.755 0.741 4.371 1.00 93.44 85 PRO A CA 1
ATOM 632 C C . PRO A 1 85 ? -14.704 1.406 5.748 1.00 93.44 85 PRO A C 1
ATOM 634 O O . PRO A 1 85 ? -15.326 0.898 6.679 1.00 93.44 85 PRO A O 1
ATOM 637 N N . LEU A 1 86 ? -13.961 2.508 5.876 1.00 90.62 86 LEU A N 1
ATOM 638 C CA . LEU A 1 86 ? -13.823 3.277 7.108 1.00 90.62 86 LEU A CA 1
ATOM 639 C C . LEU A 1 86 ? -14.712 4.525 7.061 1.00 90.62 86 LEU A C 1
ATOM 641 O O . LEU A 1 86 ? -14.491 5.429 6.252 1.00 90.62 86 LEU A O 1
ATOM 645 N N . ASP A 1 87 ? -15.688 4.596 7.965 1.00 86.88 87 ASP A N 1
ATOM 646 C CA . ASP A 1 87 ? -16.595 5.739 8.084 1.00 86.88 87 ASP A CA 1
ATOM 647 C C . ASP A 1 87 ? -15.979 6.870 8.922 1.00 86.88 87 ASP A C 1
ATOM 649 O O . ASP A 1 87 ? -16.058 6.885 10.149 1.00 86.88 87 ASP A O 1
ATOM 653 N N . LEU A 1 88 ? -15.394 7.860 8.245 1.00 81.19 88 LEU A N 1
ATOM 654 C CA . LEU A 1 88 ? -14.766 9.021 8.885 1.00 81.19 88 LEU A CA 1
ATOM 655 C C . LEU A 1 88 ? -15.726 9.902 9.692 1.00 81.19 88 LEU A C 1
ATOM 657 O O . LEU A 1 88 ? -15.243 10.702 10.491 1.00 81.19 88 LEU A O 1
ATOM 661 N N . SER A 1 89 ? -17.050 9.773 9.535 1.00 78.06 89 SER A N 1
ATOM 662 C CA . SER A 1 89 ? -18.002 10.522 10.372 1.00 78.06 89 SER A CA 1
ATOM 663 C C . SER A 1 89 ? -17.900 10.128 11.848 1.00 78.06 89 SER A C 1
ATOM 665 O O . SER A 1 89 ? -18.129 10.945 12.738 1.00 78.06 89 SER A O 1
ATOM 667 N N . VAL A 1 90 ? -17.460 8.896 12.100 1.00 73.94 90 VAL A N 1
ATOM 668 C CA . VAL A 1 90 ? -17.197 8.358 13.434 1.00 73.94 90 VAL A CA 1
ATOM 669 C C . VAL A 1 90 ? -15.777 8.725 13.909 1.00 73.94 90 VAL A C 1
ATOM 671 O O . VAL A 1 90 ? -15.453 8.557 15.083 1.00 73.94 90 VAL A O 1
ATOM 674 N N . PHE A 1 91 ? -14.934 9.285 13.026 1.00 74.06 91 PHE A N 1
ATOM 675 C CA . PHE A 1 91 ? -13.509 9.561 13.256 1.00 74.06 91 PHE A CA 1
ATOM 676 C C . PHE A 1 91 ? -13.122 11.009 12.887 1.00 74.06 91 PHE A C 1
ATOM 678 O O . PHE A 1 91 ? -12.337 11.233 11.956 1.00 74.06 91 PHE A O 1
ATOM 685 N N . PRO A 1 92 ? -13.616 12.023 13.624 1.00 66.31 92 PRO A N 1
ATOM 686 C CA . PRO A 1 92 ? -13.421 13.432 13.273 1.00 66.31 92 PRO A CA 1
ATOM 687 C C . PRO A 1 92 ? -11.941 13.836 13.178 1.00 66.31 92 PRO A C 1
ATOM 689 O O . PRO A 1 92 ? -11.577 14.578 12.269 1.00 66.31 92 PRO A O 1
ATOM 692 N N . ASN A 1 93 ? -11.068 13.276 14.024 1.00 67.44 93 ASN A N 1
ATOM 693 C CA . ASN A 1 93 ? -9.623 13.547 13.995 1.00 67.44 93 ASN A CA 1
ATOM 694 C C . ASN A 1 93 ? -8.919 12.982 12.746 1.00 67.44 93 ASN A C 1
ATOM 696 O O . ASN A 1 93 ? -7.889 13.508 12.331 1.00 67.44 93 ASN A O 1
ATOM 700 N N . LEU A 1 94 ? -9.467 11.922 12.141 1.00 69.19 94 LEU A N 1
ATOM 701 C CA . LEU A 1 94 ? -8.943 11.318 10.912 1.00 69.19 94 LEU A CA 1
ATOM 702 C C . LEU A 1 94 ? -9.532 11.978 9.662 1.00 69.19 94 LEU A C 1
ATOM 704 O O . LEU A 1 94 ? -8.874 12.023 8.625 1.00 69.19 94 LEU A O 1
ATOM 708 N N . SER A 1 95 ? -10.748 12.522 9.763 1.00 67.44 95 SER A N 1
ATOM 709 C CA . SER A 1 95 ? -11.487 13.080 8.628 1.00 67.44 95 SER A CA 1
ATOM 710 C C . SER A 1 95 ? -10.703 14.151 7.859 1.00 67.44 95 SER A C 1
ATOM 712 O O . SER A 1 95 ? -10.627 14.096 6.632 1.00 67.44 95 SER A O 1
ATOM 714 N N . THR A 1 96 ? -10.028 15.057 8.571 1.00 64.50 96 THR A N 1
ATOM 715 C CA . THR A 1 96 ? -9.237 16.150 7.987 1.00 64.50 96 THR A CA 1
ATOM 716 C C . THR A 1 96 ? -7.997 15.655 7.236 1.00 64.50 96 THR A C 1
ATOM 718 O O . THR A 1 96 ? -7.572 16.290 6.277 1.00 64.50 96 THR A O 1
ATOM 721 N N . MET A 1 97 ? -7.419 14.512 7.626 1.00 66.69 97 MET A N 1
ATOM 722 C CA . MET A 1 97 ? -6.213 13.961 6.985 1.00 66.69 97 MET A CA 1
ATOM 723 C C . MET A 1 97 ? -6.507 13.205 5.686 1.00 66.69 97 MET A C 1
ATOM 725 O O . MET A 1 97 ? -5.633 13.077 4.831 1.00 66.69 97 MET A O 1
ATOM 729 N N . PHE A 1 98 ? -7.735 12.710 5.526 1.00 68.56 98 PHE A N 1
ATOM 730 C CA . PHE A 1 98 ? -8.141 11.889 4.385 1.00 68.56 98 PHE A CA 1
ATOM 731 C C . PHE A 1 98 ? -8.876 12.653 3.280 1.00 68.56 98 PHE A C 1
ATOM 733 O O . PHE A 1 98 ? -9.226 12.043 2.265 1.00 68.56 98 PHE A O 1
ATOM 740 N N . GLN A 1 99 ? -9.093 13.964 3.434 1.00 63.41 99 GLN A N 1
ATOM 741 C CA . GLN A 1 99 ? -9.691 14.795 2.389 1.00 63.41 99 GLN A CA 1
ATOM 742 C C . GLN A 1 99 ? -8.759 14.876 1.169 1.00 63.41 99 GLN A C 1
ATOM 744 O O . GLN A 1 99 ? -7.820 15.663 1.116 1.00 63.41 99 GLN A O 1
ATOM 749 N N . ASP A 1 100 ? -9.035 14.002 0.200 1.00 63.81 100 ASP A N 1
ATOM 750 C CA . ASP A 1 100 ? -8.493 13.986 -1.156 1.00 63.81 100 ASP A CA 1
ATOM 751 C C . ASP A 1 100 ? -6.972 14.073 -1.264 1.00 63.81 100 ASP A C 1
ATOM 753 O O . ASP A 1 100 ? -6.434 14.947 -1.942 1.00 63.81 100 ASP A O 1
ATOM 757 N N . ILE A 1 101 ? -6.277 13.079 -0.694 1.00 72.06 101 ILE A N 1
ATOM 758 C CA . ILE A 1 101 ? -4.845 12.860 -0.944 1.00 72.06 101 ILE A CA 1
ATOM 759 C C . ILE A 1 101 ? -4.602 12.919 -2.465 1.00 72.06 101 ILE A C 1
ATOM 761 O O . ILE A 1 101 ? -5.062 12.023 -3.199 1.00 72.06 101 ILE A O 1
ATOM 765 N N . PRO A 1 102 ? -3.913 13.958 -2.975 1.00 72.50 102 PRO A N 1
ATOM 766 C CA . PRO A 1 102 ? -3.719 14.113 -4.401 1.00 72.50 102 PRO A CA 1
ATOM 767 C C . PRO A 1 102 ? -2.810 12.989 -4.887 1.00 72.50 102 PRO A C 1
ATOM 769 O O . PRO A 1 102 ? -1.809 12.636 -4.263 1.00 72.50 102 PRO A O 1
ATOM 772 N N . VAL A 1 103 ? -3.179 12.389 -6.012 1.00 74.81 103 VAL A N 1
ATOM 773 C CA . VAL A 1 103 ? -2.446 11.281 -6.629 1.00 74.81 103 VAL A CA 1
ATOM 774 C C . VAL A 1 103 ? -2.016 11.743 -8.006 1.00 74.81 103 VAL A C 1
ATOM 776 O O . VAL A 1 103 ? -2.825 12.314 -8.735 1.00 74.81 103 VAL A O 1
ATOM 779 N N . ARG A 1 104 ? -0.761 11.482 -8.375 1.00 80.50 104 ARG A N 1
ATOM 780 C CA . ARG A 1 104 ? -0.306 11.681 -9.751 1.00 80.50 104 ARG A CA 1
ATOM 781 C C . ARG A 1 104 ? -0.567 10.386 -10.519 1.00 80.50 104 ARG A C 1
ATOM 783 O O . ARG A 1 104 ? 0.085 9.380 -10.219 1.00 80.50 104 ARG A O 1
ATOM 790 N N . PRO A 1 105 ? -1.539 10.354 -11.450 1.00 80.38 105 PRO A N 1
ATOM 791 C CA . PRO A 1 105 ? -1.742 9.175 -12.274 1.00 80.38 105 PRO A CA 1
ATOM 792 C C . PRO A 1 105 ? -0.480 8.930 -13.105 1.00 80.38 105 PRO A C 1
ATOM 794 O O . PRO A 1 105 ? 0.123 9.864 -13.630 1.00 80.38 105 PRO A O 1
ATOM 797 N N . CYS A 1 106 ? -0.071 7.670 -13.200 1.00 84.25 106 CYS A N 1
ATOM 798 C CA . CYS A 1 106 ? 1.088 7.255 -13.975 1.00 84.25 106 CYS A CA 1
ATOM 799 C C . CYS A 1 106 ? 0.687 6.063 -14.839 1.00 84.25 106 CYS A C 1
ATOM 801 O O . CYS A 1 106 ? 0.133 5.082 -14.337 1.00 84.25 106 CYS A O 1
ATOM 803 N N . PHE A 1 107 ? 0.958 6.157 -16.137 1.00 89.25 107 PHE A N 1
ATOM 804 C CA . PHE A 1 107 ? 0.795 5.046 -17.062 1.00 89.25 107 PHE A CA 1
ATOM 805 C C . PHE A 1 107 ? 2.150 4.387 -17.297 1.00 89.25 107 PHE A C 1
ATOM 807 O O . PHE A 1 107 ? 3.143 5.057 -17.569 1.00 89.25 107 PHE A O 1
ATOM 814 N N . ALA A 1 108 ? 2.175 3.060 -17.212 1.00 89.94 108 ALA A N 1
ATOM 815 C CA . ALA A 1 108 ? 3.331 2.258 -17.580 1.00 89.94 108 ALA A CA 1
ATOM 816 C C . ALA A 1 108 ? 3.036 1.533 -18.897 1.00 89.94 108 ALA A C 1
ATOM 818 O O . ALA A 1 108 ? 2.040 0.813 -19.001 1.00 89.94 108 ALA A O 1
ATOM 819 N N . LEU A 1 109 ? 3.912 1.715 -19.884 1.00 89.50 109 LEU A N 1
ATOM 820 C CA . LEU A 1 109 ? 3.901 0.990 -21.150 1.00 89.50 109 LEU A CA 1
ATOM 821 C C . LEU A 1 109 ? 5.078 0.017 -21.170 1.00 89.50 109 LEU A C 1
ATOM 823 O O . LEU A 1 109 ? 6.204 0.400 -20.858 1.00 89.50 109 LEU A O 1
ATOM 827 N N . MET A 1 110 ? 4.821 -1.226 -21.569 1.00 89.94 110 MET A N 1
ATOM 828 C CA . MET A 1 110 ? 5.869 -2.203 -21.829 1.00 89.94 110 MET A CA 1
ATOM 829 C C . MET A 1 110 ? 5.869 -2.581 -23.302 1.00 89.94 110 MET A C 1
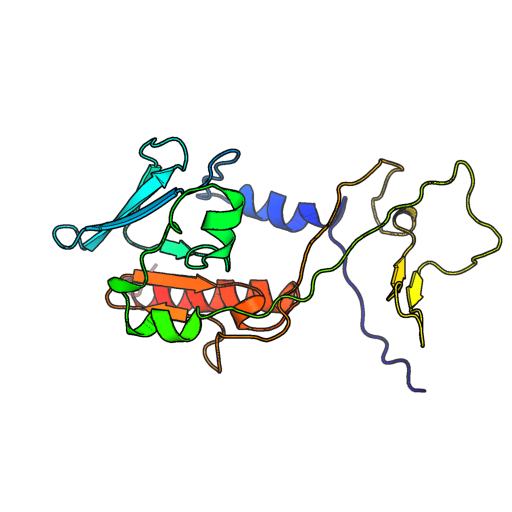ATOM 831 O O . MET A 1 110 ? 4.824 -2.902 -23.865 1.00 89.94 110 MET A O 1
ATOM 835 N N . LEU A 1 111 ? 7.054 -2.549 -23.902 1.00 88.81 111 LEU A N 1
ATOM 836 C CA . LEU A 1 111 ? 7.294 -2.939 -25.282 1.00 88.81 111 LEU A CA 1
ATOM 837 C C . LEU A 1 111 ? 8.216 -4.155 -25.277 1.00 88.81 111 LEU A C 1
ATOM 839 O O . LEU A 1 111 ? 9.264 -4.134 -24.632 1.00 88.81 111 LEU A O 1
ATOM 843 N N . ALA A 1 112 ? 7.805 -5.209 -25.974 1.00 87.88 112 ALA A N 1
ATOM 844 C CA . ALA A 1 112 ? 8.605 -6.405 -26.179 1.00 87.88 112 ALA A CA 1
ATOM 845 C C . ALA A 1 112 ? 9.021 -6.465 -27.648 1.00 87.88 112 ALA A C 1
ATOM 847 O O . ALA A 1 112 ? 8.191 -6.296 -28.541 1.00 87.88 112 ALA A O 1
ATOM 848 N N . PHE A 1 113 ? 10.304 -6.707 -27.881 1.00 84.88 113 PHE A N 1
ATOM 849 C CA . PHE A 1 113 ? 10.884 -6.848 -29.210 1.00 84.88 113 PHE A CA 1
ATOM 850 C C . PHE A 1 113 ? 11.352 -8.291 -29.376 1.00 84.88 113 PHE A C 1
ATOM 852 O O . PHE A 1 113 ? 11.802 -8.902 -28.407 1.00 84.88 113 PHE A O 1
ATOM 859 N N . SER A 1 114 ? 11.229 -8.834 -30.588 1.00 85.31 114 SER A N 1
ATOM 860 C CA . SER A 1 114 ? 11.718 -10.184 -30.897 1.00 85.31 114 SER A CA 1
ATOM 861 C C . SER A 1 114 ? 13.240 -10.279 -30.798 1.00 85.31 114 SER A C 1
ATOM 863 O O . SER A 1 114 ? 13.757 -11.327 -30.442 1.00 85.31 114 SER A O 1
ATOM 865 N N . GLU A 1 115 ? 13.933 -9.171 -31.070 1.00 83.75 115 GLU A N 1
ATOM 866 C CA . GLU A 1 115 ? 15.387 -9.046 -31.004 1.00 83.75 115 GLU A CA 1
ATOM 867 C C . GLU A 1 115 ? 15.785 -7.815 -30.169 1.00 83.75 115 GLU A C 1
ATOM 869 O O . GLU A 1 115 ? 15.033 -6.831 -30.132 1.00 83.75 115 GLU A O 1
ATOM 874 N N . PRO A 1 116 ? 16.961 -7.817 -29.511 1.00 81.69 116 PRO A N 1
ATOM 875 C CA . PRO A 1 116 ? 17.464 -6.654 -28.785 1.00 81.69 116 PRO A CA 1
ATOM 876 C C . PRO A 1 116 ? 17.603 -5.406 -29.672 1.00 81.69 116 PRO A C 1
ATOM 878 O O . PRO A 1 116 ? 18.117 -5.459 -30.790 1.00 81.69 116 PRO A O 1
ATOM 881 N N . LEU A 1 117 ? 17.202 -4.245 -29.148 1.00 82.62 117 LEU A N 1
ATOM 882 C CA . LEU A 1 117 ? 17.308 -2.968 -29.856 1.00 82.62 117 LEU A CA 1
ATOM 883 C C . LEU A 1 117 ? 18.756 -2.453 -29.882 1.00 82.62 117 LEU A C 1
ATOM 885 O O . LEU A 1 117 ? 19.180 -1.723 -28.988 1.00 82.62 117 LEU A O 1
ATOM 889 N N . ALA A 1 118 ? 19.498 -2.769 -30.944 1.00 81.00 118 ALA A N 1
ATOM 890 C CA . ALA A 1 118 ? 20.894 -2.347 -31.110 1.00 81.00 118 ALA A CA 1
ATOM 891 C C . ALA A 1 118 ? 21.103 -0.815 -31.100 1.00 81.00 118 ALA A C 1
ATOM 893 O O . ALA A 1 118 ? 22.175 -0.339 -30.739 1.00 81.00 118 ALA A O 1
ATOM 894 N N . MET A 1 119 ? 20.082 -0.032 -31.473 1.00 80.88 119 MET A N 1
ATOM 895 C CA . MET A 1 119 ? 20.157 1.436 -31.545 1.00 80.88 119 MET A CA 1
ATOM 896 C C . MET A 1 119 ? 20.093 2.140 -30.181 1.00 80.88 119 MET A C 1
ATOM 898 O O . MET A 1 119 ? 20.346 3.341 -30.111 1.00 80.88 119 MET A O 1
ATOM 902 N N . VAL A 1 120 ? 19.746 1.430 -29.103 1.00 80.81 120 VAL A N 1
ATOM 903 C CA . VAL A 1 120 ? 19.631 2.003 -27.755 1.00 80.81 120 VAL A CA 1
ATOM 904 C C . VAL A 1 120 ? 20.619 1.278 -26.836 1.00 80.81 120 VAL A C 1
ATOM 906 O O . VAL A 1 120 ? 20.244 0.319 -26.164 1.00 80.81 120 VAL A O 1
ATOM 909 N N . PRO A 1 121 ? 21.895 1.711 -26.781 1.00 80.00 121 PRO A N 1
ATOM 910 C CA . PRO A 1 121 ? 22.954 1.005 -26.055 1.00 80.00 121 PRO A CA 1
ATOM 911 C C . PRO A 1 121 ? 22.914 1.244 -24.534 1.00 80.00 121 PRO A C 1
ATOM 913 O O . PRO A 1 121 ? 23.920 1.088 -23.847 1.00 80.00 121 PRO A O 1
ATOM 916 N N . VAL A 1 122 ? 21.765 1.650 -23.989 1.00 85.12 122 VAL A N 1
ATOM 917 C CA . VAL A 1 122 ? 21.584 1.968 -22.570 1.00 85.12 122 VAL A CA 1
ATOM 918 C C . VAL A 1 122 ? 20.465 1.127 -21.974 1.00 85.12 122 VAL A C 1
ATOM 920 O O . VAL A 1 122 ? 19.468 0.819 -22.621 1.00 85.12 122 VAL A O 1
ATOM 923 N N . GLN A 1 123 ? 20.615 0.776 -20.700 1.00 87.12 123 GLN A N 1
ATOM 924 C CA . GLN A 1 123 ? 19.624 -0.022 -19.976 1.00 87.12 123 GLN A CA 1
ATOM 925 C C . GLN A 1 123 ? 18.449 0.813 -19.465 1.00 87.12 123 GLN A C 1
ATOM 927 O O . GLN A 1 123 ? 17.416 0.263 -19.111 1.00 87.12 123 GLN A O 1
ATOM 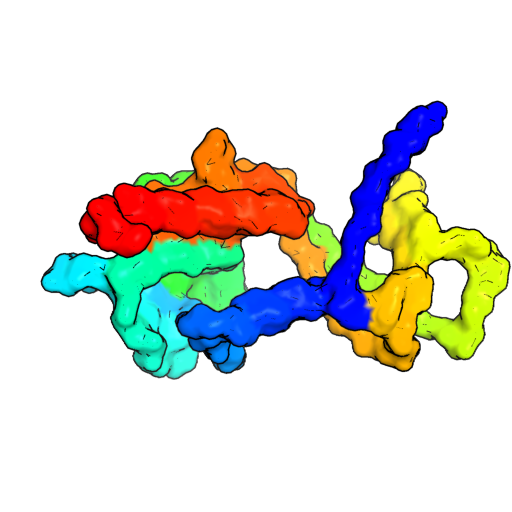932 N N . GLY A 1 124 ? 18.576 2.134 -19.415 1.00 88.19 124 GLY A N 1
ATOM 933 C CA . GLY A 1 124 ? 17.492 3.024 -19.037 1.00 88.19 124 GLY A CA 1
ATOM 934 C C . GLY A 1 124 ? 17.908 4.478 -19.157 1.00 88.19 124 GLY A C 1
ATOM 935 O O . GLY A 1 124 ? 19.095 4.793 -19.131 1.00 88.19 124 GLY A O 1
ATOM 936 N N . PHE A 1 125 ? 16.922 5.348 -19.325 1.00 89.12 125 PHE A N 1
ATOM 937 C CA . PHE A 1 125 ? 17.124 6.776 -19.532 1.00 89.12 125 PHE A CA 1
ATOM 938 C C . PHE A 1 125 ? 15.860 7.556 -19.161 1.00 89.12 125 PHE A C 1
ATOM 940 O O . PHE A 1 125 ? 14.756 7.005 -19.112 1.00 89.12 125 PHE A O 1
ATOM 947 N N . SER A 1 126 ? 16.038 8.845 -18.885 1.00 90.81 126 SER A N 1
ATOM 948 C CA . SER A 1 126 ? 14.957 9.781 -18.581 1.00 90.81 126 SER A CA 1
ATOM 949 C C . SER A 1 126 ? 14.677 10.668 -19.787 1.00 90.81 126 SER A C 1
ATOM 951 O O . SER A 1 126 ? 15.593 11.025 -20.528 1.00 90.81 126 SER A O 1
ATOM 953 N N . PHE A 1 127 ? 13.416 11.040 -19.970 1.00 90.75 127 PHE A N 1
ATOM 954 C CA . PHE A 1 127 ? 13.012 12.009 -20.981 1.00 90.75 127 PHE A CA 1
ATOM 955 C C . PHE A 1 127 ? 12.929 13.391 -20.332 1.00 90.75 127 PHE A C 1
ATOM 957 O O . PHE A 1 127 ? 12.305 13.555 -19.284 1.00 90.75 127 PHE A O 1
ATOM 964 N N . TYR A 1 128 ? 13.545 14.385 -20.965 1.00 90.56 128 TYR A N 1
ATOM 965 C CA . TYR A 1 128 ? 13.436 15.792 -20.579 1.00 90.56 128 TYR A CA 1
ATOM 966 C C . TYR A 1 128 ? 12.563 16.517 -21.606 1.00 90.56 128 TYR A C 1
ATOM 968 O O . TYR A 1 128 ? 12.629 16.198 -22.791 1.00 90.56 128 TYR A O 1
ATOM 976 N N . ASN A 1 129 ? 11.752 17.482 -21.160 1.00 88.62 129 ASN A N 1
ATOM 977 C CA . ASN A 1 129 ? 10.839 18.263 -22.013 1.00 88.62 129 ASN A CA 1
ATOM 978 C C . ASN A 1 129 ? 9.845 17.412 -22.823 1.00 88.62 129 ASN A C 1
ATOM 980 O O . ASN A 1 129 ? 9.535 17.724 -23.970 1.00 88.62 129 ASN A O 1
ATOM 984 N N . SER A 1 130 ? 9.365 16.321 -22.233 1.00 88.50 130 SER A N 1
ATOM 985 C CA . SER A 1 130 ? 8.335 15.470 -22.819 1.00 88.50 130 SER A CA 1
ATOM 986 C C . SER A 1 130 ? 7.073 15.544 -21.966 1.00 88.50 130 SER A C 1
ATOM 988 O O . SER A 1 130 ? 7.133 15.341 -20.754 1.00 88.50 130 SER A O 1
ATOM 990 N N . ASP A 1 131 ? 5.931 15.778 -22.611 1.00 87.19 131 ASP A N 1
ATOM 991 C CA . ASP A 1 131 ? 4.632 15.878 -21.934 1.00 87.19 131 ASP A CA 1
ATOM 992 C C . ASP A 1 131 ? 4.046 14.507 -21.558 1.00 87.19 131 ASP A C 1
ATOM 994 O O . ASP A 1 131 ? 3.103 14.421 -20.776 1.00 87.19 131 ASP A O 1
ATOM 998 N N . SER A 1 132 ? 4.567 13.417 -22.137 1.00 88.38 132 SER A N 1
ATOM 999 C CA . SER A 1 132 ? 3.953 12.077 -22.050 1.00 88.38 132 SER A CA 1
ATOM 1000 C C . SER A 1 132 ? 4.862 11.001 -21.456 1.00 88.38 132 SER A C 1
ATOM 1002 O O . SER A 1 132 ? 4.389 10.086 -20.785 1.00 88.38 132 SER A O 1
ATOM 1004 N N . LEU A 1 133 ? 6.168 11.085 -21.702 1.00 90.56 133 LEU A N 1
ATOM 1005 C CA . LEU A 1 133 ? 7.165 10.132 -21.217 1.00 90.56 133 LEU A CA 1
ATOM 1006 C C . LEU A 1 133 ? 8.043 10.776 -20.148 1.00 90.56 133 LEU A C 1
ATOM 1008 O O . LEU A 1 133 ? 8.508 11.899 -20.327 1.00 90.56 133 LEU A O 1
ATOM 1012 N N . SER A 1 134 ? 8.289 10.036 -19.066 1.00 91.12 134 SER A N 1
ATOM 1013 C CA . SER A 1 134 ? 9.162 10.463 -17.965 1.00 91.12 134 SER A CA 1
ATOM 1014 C C . SER A 1 134 ? 10.467 9.665 -17.930 1.00 91.12 134 SER A C 1
ATOM 1016 O O . SER A 1 134 ? 11.548 10.247 -17.878 1.00 91.12 134 SER A O 1
ATOM 1018 N N . TRP A 1 135 ? 10.395 8.335 -18.012 1.00 92.06 135 TRP A N 1
ATOM 1019 C CA . TRP A 1 135 ? 11.567 7.459 -18.014 1.00 92.06 135 TRP A CA 1
ATOM 1020 C C . TRP A 1 135 ? 11.265 6.127 -18.703 1.00 92.06 135 TRP A C 1
ATOM 1022 O O . TRP A 1 135 ? 10.109 5.716 -18.803 1.00 92.06 135 TRP A O 1
ATOM 1032 N N . ALA A 1 136 ? 12.315 5.448 -19.158 1.00 91.31 136 ALA A N 1
ATOM 1033 C CA . ALA A 1 136 ? 12.262 4.090 -19.684 1.00 91.31 136 ALA A CA 1
ATOM 1034 C C . ALA A 1 136 ? 13.407 3.250 -19.105 1.00 91.31 136 ALA A C 1
ATOM 1036 O O . ALA A 1 136 ? 14.483 3.764 -18.794 1.00 91.31 136 ALA A O 1
ATOM 1037 N N . PHE A 1 137 ? 13.175 1.947 -18.953 1.00 91.00 137 PHE A N 1
ATOM 1038 C CA . PHE A 1 137 ? 14.188 0.997 -18.497 1.00 91.00 137 PHE A CA 1
ATOM 1039 C C . PHE A 1 137 ? 13.972 -0.369 -19.159 1.00 91.00 137 PHE A C 1
ATOM 1041 O O . PHE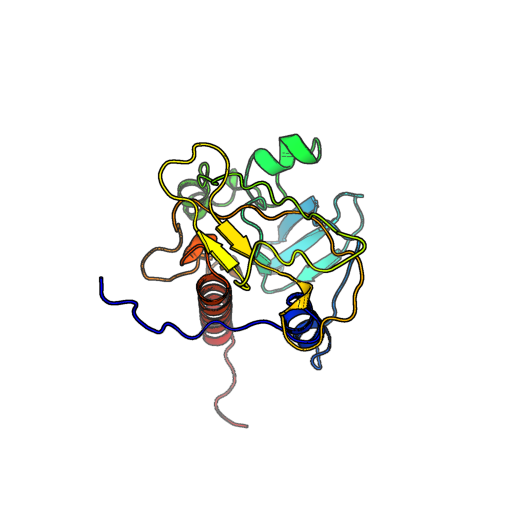 A 1 137 ? 12.842 -0.847 -19.252 1.00 91.00 137 PHE A O 1
ATOM 1048 N N . CYS A 1 138 ? 15.057 -1.005 -19.586 1.00 89.75 138 CYS A N 1
ATOM 1049 C CA . CYS A 1 138 ? 15.100 -2.346 -20.146 1.00 89.75 138 CYS A CA 1
ATOM 1050 C C . CYS A 1 138 ? 14.843 -3.373 -19.038 1.00 89.75 138 CYS A C 1
ATOM 1052 O O . CYS A 1 138 ? 15.705 -3.633 -18.201 1.00 89.75 138 CYS A O 1
ATOM 1054 N N . ASP A 1 139 ? 13.642 -3.954 -18.997 1.00 88.81 139 ASP A N 1
ATOM 1055 C CA . ASP A 1 139 ? 13.303 -4.921 -17.947 1.00 88.81 139 ASP A CA 1
ATOM 1056 C C . ASP A 1 139 ? 14.221 -6.153 -17.985 1.00 88.81 139 ASP A C 1
ATOM 1058 O O . ASP A 1 139 ? 14.674 -6.600 -16.934 1.00 88.81 139 ASP A O 1
ATOM 1062 N N . SER A 1 140 ? 14.592 -6.620 -19.183 1.00 86.38 140 SER A N 1
ATOM 1063 C CA . SER A 1 140 ? 15.472 -7.777 -19.390 1.00 86.38 140 SER A CA 1
ATOM 1064 C C . SER A 1 140 ? 16.904 -7.584 -18.881 1.00 86.38 140 SER A C 1
ATOM 1066 O O . SER A 1 140 ? 17.611 -8.572 -18.713 1.00 86.38 140 SER A O 1
ATOM 1068 N N . SER A 1 141 ? 17.355 -6.349 -18.621 1.00 87.56 141 SER A N 1
ATOM 1069 C CA . SER A 1 141 ? 18.682 -6.116 -18.033 1.00 87.56 141 SER A CA 1
ATOM 1070 C C . SER A 1 141 ? 18.693 -6.232 -16.505 1.00 87.56 141 SER A C 1
ATOM 1072 O O . SER A 1 141 ? 19.763 -6.206 -15.896 1.00 87.56 141 SER A O 1
ATOM 1074 N N . LYS A 1 142 ? 17.523 -6.347 -15.858 1.00 89.88 142 LYS A N 1
ATOM 1075 C CA . LYS A 1 142 ? 17.436 -6.492 -14.400 1.00 89.88 142 LYS A CA 1
ATOM 1076 C C . LYS A 1 142 ? 17.870 -7.905 -13.977 1.00 89.88 142 LYS A C 1
ATOM 1078 O O . LYS A 1 142 ? 17.510 -8.878 -14.642 1.00 89.88 142 LYS A O 1
ATOM 1083 N N . PRO A 1 143 ? 18.572 -8.052 -12.839 1.00 89.38 143 PRO A N 1
ATOM 1084 C CA . PRO A 1 143 ? 18.999 -9.356 -12.340 1.00 89.38 143 PRO A CA 1
ATOM 1085 C C . PRO A 1 143 ? 17.841 -10.349 -12.174 1.00 89.38 143 PRO A C 1
ATOM 1087 O O . PRO A 1 143 ? 16.773 -10.002 -11.668 1.00 89.38 143 PRO A O 1
ATOM 1090 N N . GLY A 1 144 ? 18.069 -11.599 -12.585 1.00 84.19 144 GLY A N 1
ATOM 1091 C CA . GLY A 1 144 ? 17.121 -12.708 -12.425 1.00 84.19 144 GLY A CA 1
ATOM 1092 C C . GLY A 1 144 ? 15.867 -12.645 -13.302 1.00 84.19 144 GLY A C 1
ATOM 1093 O O . GLY A 1 144 ? 14.944 -13.429 -13.080 1.00 84.19 144 GLY A O 1
ATOM 1094 N N . ARG A 1 145 ? 15.817 -11.751 -14.299 1.00 81.56 145 ARG A N 1
ATOM 1095 C CA . ARG A 1 145 ? 14.747 -11.737 -15.302 1.00 81.56 145 ARG A CA 1
ATOM 1096 C C . ARG A 1 145 ? 15.023 -12.757 -16.402 1.00 81.56 145 ARG A C 1
ATOM 1098 O O . ARG A 1 145 ? 15.956 -12.616 -17.181 1.00 81.56 145 ARG A O 1
ATOM 1105 N N . VAL A 1 146 ? 14.162 -13.766 -16.477 1.00 65.56 146 VAL A N 1
ATOM 1106 C CA . VAL A 1 146 ? 13.940 -14.565 -17.690 1.00 65.56 146 VAL A CA 1
ATOM 1107 C C . VAL A 1 146 ? 12.886 -13.857 -18.543 1.00 65.56 146 VAL A C 1
ATOM 1109 O O . VAL A 1 146 ? 11.959 -13.278 -17.978 1.00 65.56 146 VAL A O 1
ATOM 1112 N N . CYS A 1 147 ? 13.032 -13.862 -19.874 1.00 55.78 147 CYS A N 1
ATOM 1113 C CA . CYS A 1 147 ? 12.094 -13.222 -20.808 1.00 55.78 147 CYS A CA 1
ATOM 1114 C C . CYS A 1 147 ? 10.665 -13.755 -20.605 1.00 55.78 147 CYS A C 1
ATOM 1116 O O . CYS A 1 147 ? 10.283 -14.776 -21.168 1.00 55.78 147 CYS A O 1
ATOM 1118 N N . LEU A 1 148 ? 9.878 -13.069 -19.781 1.00 48.97 148 LEU A N 1
ATOM 1119 C CA . LEU A 1 148 ? 8.472 -13.343 -19.507 1.00 48.97 148 LEU A CA 1
ATOM 1120 C C . LEU A 1 148 ? 7.724 -12.006 -19.472 1.00 48.97 148 LEU A C 1
ATOM 1122 O O . LEU A 1 148 ? 8.298 -11.004 -19.036 1.00 48.97 148 LEU A O 1
ATOM 1126 N N . PRO A 1 149 ? 6.453 -11.957 -19.903 1.00 44.09 149 PRO A N 1
ATOM 1127 C CA . PRO A 1 149 ? 5.697 -10.714 -19.908 1.00 44.09 149 PRO A CA 1
ATOM 1128 C C . PRO A 1 149 ? 5.272 -10.359 -18.468 1.00 44.09 149 PRO A C 1
ATOM 1130 O O . PRO A 1 149 ? 4.726 -11.217 -17.772 1.00 44.09 149 PRO A O 1
ATOM 1133 N N . PRO A 1 150 ? 5.481 -9.122 -17.983 1.00 53.31 150 PRO A N 1
ATOM 1134 C CA . PRO A 1 150 ? 4.993 -8.680 -16.688 1.00 53.31 150 PRO A CA 1
ATOM 1135 C C . PRO A 1 150 ? 3.789 -7.720 -16.759 1.00 53.31 150 PRO A C 1
ATOM 1137 O O . PRO A 1 150 ? 3.467 -7.110 -17.779 1.00 53.31 150 PRO A O 1
ATOM 1140 N N . ASN A 1 151 ? 3.127 -7.631 -15.600 1.00 48.88 151 ASN A N 1
ATOM 1141 C CA . ASN A 1 151 ? 1.877 -6.925 -15.305 1.00 48.88 151 ASN A CA 1
ATOM 1142 C C . ASN A 1 151 ? 1.991 -5.386 -15.249 1.00 48.88 151 ASN A C 1
ATOM 1144 O O . ASN A 1 151 ? 3.070 -4.826 -15.064 1.00 48.88 151 ASN A O 1
ATOM 1148 N N . ARG A 1 152 ? 0.829 -4.719 -15.372 1.00 45.06 152 ARG A N 1
ATOM 1149 C CA . ARG A 1 152 ? 0.646 -3.265 -15.555 1.00 45.06 152 ARG A CA 1
ATOM 1150 C C . ARG A 1 152 ? 0.469 -2.469 -14.248 1.00 45.06 152 ARG A C 1
ATOM 1152 O O . ARG A 1 152 ? -0.301 -2.885 -13.394 1.00 45.06 152 ARG A O 1
ATOM 1159 N N . GLY A 1 153 ? 1.072 -1.272 -14.226 1.00 44.12 153 GLY A N 1
ATOM 1160 C CA . GLY A 1 153 ? 0.562 -0.013 -13.643 1.00 44.12 153 GLY A CA 1
ATOM 1161 C C . GLY A 1 153 ? 0.501 0.153 -12.116 1.00 44.12 153 GLY A C 1
ATOM 1162 O O . GLY A 1 153 ? -0.110 -0.640 -11.413 1.00 44.12 153 GLY A O 1
ATOM 1163 N N . SER A 1 154 ? 1.039 1.270 -11.613 1.00 48.03 154 SER A N 1
ATOM 1164 C CA . SER A 1 154 ? 0.796 1.791 -10.259 1.00 48.03 154 SER A CA 1
ATOM 1165 C C . SER A 1 154 ? 0.794 3.328 -10.272 1.00 48.03 154 SER A C 1
ATOM 1167 O O . SER A 1 154 ? 1.411 3.947 -11.138 1.00 48.03 154 SER A O 1
ATOM 1169 N N . ALA A 1 155 ? 0.082 3.954 -9.331 1.00 51.44 155 ALA A N 1
ATOM 1170 C CA . ALA A 1 155 ? -0.015 5.410 -9.202 1.00 51.44 155 ALA A CA 1
ATOM 1171 C C . ALA A 1 155 ? 0.508 5.862 -7.837 1.00 51.44 155 ALA A C 1
ATOM 1173 O O . ALA A 1 155 ? 0.114 5.311 -6.807 1.00 51.44 155 ALA A O 1
ATOM 1174 N N . PHE A 1 156 ? 1.338 6.901 -7.832 1.00 59.84 156 PHE A N 1
ATOM 1175 C CA . PHE A 1 156 ? 2.013 7.392 -6.633 1.00 59.84 156 PHE A CA 1
ATOM 1176 C C . PHE A 1 156 ? 1.303 8.625 -6.051 1.00 59.84 156 PHE A C 1
ATOM 1178 O O . PHE A 1 156 ? 0.721 9.421 -6.802 1.00 59.84 156 PHE A O 1
ATOM 1185 N N . PRO A 1 157 ? 1.306 8.805 -4.720 1.00 45.66 157 PRO A N 1
ATOM 1186 C CA . PRO A 1 157 ? 0.787 10.014 -4.096 1.00 45.66 157 PRO A CA 1
ATOM 1187 C C . PRO A 1 157 ? 1.620 11.234 -4.513 1.00 45.66 157 PRO A C 1
ATOM 1189 O O . PRO A 1 157 ? 2.825 11.147 -4.736 1.00 45.66 157 PRO A O 1
ATOM 1192 N N . ALA A 1 158 ? 0.957 12.378 -4.661 1.00 54.66 158 ALA A N 1
ATOM 1193 C CA . ALA A 1 158 ? 1.600 13.632 -5.038 1.00 54.66 158 ALA A CA 1
ATOM 1194 C C . ALA A 1 158 ? 2.252 14.336 -3.838 1.00 54.66 158 ALA A C 1
ATOM 1196 O O . ALA A 1 158 ? 3.205 15.088 -4.027 1.00 54.66 158 ALA A O 1
ATOM 1197 N N . ILE A 1 159 ? 1.720 14.100 -2.634 1.00 61.84 159 ILE A N 1
ATOM 1198 C CA . ILE A 1 159 ? 2.165 14.664 -1.353 1.00 61.84 159 ILE A CA 1
ATOM 1199 C C . ILE A 1 159 ? 2.010 13.611 -0.245 1.00 61.84 159 ILE A C 1
ATOM 1201 O O . ILE A 1 159 ? 1.247 12.656 -0.403 1.00 61.84 159 ILE A O 1
ATOM 1205 N N . SER A 1 160 ? 2.712 13.806 0.870 1.00 64.88 160 SER A N 1
ATOM 1206 C CA . SER A 1 160 ? 2.631 12.972 2.074 1.00 64.88 160 SER A CA 1
ATOM 1207 C C . SER A 1 160 ? 1.699 13.578 3.134 1.00 64.88 160 SER A C 1
ATOM 1209 O O . SER A 1 160 ? 1.761 14.781 3.370 1.00 64.88 160 SER A O 1
ATOM 1211 N N . ILE A 1 161 ? 0.887 12.756 3.807 1.00 72.12 161 ILE A N 1
ATOM 1212 C CA . ILE A 1 161 ? -0.092 13.178 4.829 1.00 72.12 161 ILE A CA 1
ATOM 1213 C C . ILE A 1 161 ? 0.261 12.786 6.271 1.00 72.12 161 ILE A C 1
ATOM 1215 O O . ILE A 1 161 ? -0.435 13.191 7.191 1.00 72.12 161 ILE A O 1
ATOM 1219 N N . GLY A 1 162 ? 1.321 12.005 6.498 1.00 58.22 162 GLY A N 1
ATOM 1220 C CA . GLY A 1 162 ? 1.656 11.485 7.831 1.00 58.22 162 GLY A CA 1
ATOM 1221 C C . GLY A 1 162 ? 2.395 12.467 8.744 1.00 58.22 162 GLY A C 1
ATOM 1222 O O . GLY A 1 162 ? 2.681 12.115 9.884 1.00 58.22 162 GLY A O 1
ATOM 1223 N N . GLY A 1 163 ? 2.728 13.671 8.262 1.00 66.88 163 GLY A N 1
ATOM 1224 C CA . GLY A 1 163 ? 3.494 14.663 9.025 1.00 66.88 163 GLY A CA 1
ATOM 1225 C C . GLY A 1 163 ? 4.821 14.112 9.573 1.00 66.88 163 GLY A C 1
ATOM 1226 O O . GLY A 1 163 ? 5.426 13.219 8.976 1.00 66.88 163 GLY A O 1
ATOM 1227 N N . ASP A 1 164 ? 5.256 14.622 10.729 1.00 67.50 164 ASP A N 1
ATOM 1228 C CA . ASP A 1 164 ? 6.485 14.175 11.409 1.00 67.50 164 ASP A CA 1
ATOM 1229 C C . ASP A 1 164 ? 6.394 12.727 11.926 1.00 67.50 164 ASP A C 1
ATOM 1231 O O . ASP A 1 164 ? 7.406 12.029 12.023 1.00 67.50 164 ASP A O 1
ATOM 1235 N N . ASP A 1 165 ? 5.177 12.255 12.212 1.00 73.88 165 ASP A N 1
ATOM 1236 C CA . ASP A 1 165 ? 4.897 10.910 12.720 1.00 73.88 165 ASP A CA 1
ATOM 1237 C C . ASP A 1 165 ? 4.916 9.826 11.625 1.00 73.88 165 ASP A C 1
ATOM 1239 O O . ASP A 1 165 ? 4.889 8.639 11.955 1.00 73.88 165 ASP A O 1
ATOM 1243 N N . LYS A 1 166 ? 4.977 10.197 10.332 1.00 85.00 166 LYS A N 1
ATOM 1244 C CA . LYS A 1 166 ? 5.128 9.296 9.159 1.00 85.00 166 LYS A CA 1
ATOM 1245 C C . LYS A 1 166 ? 4.057 8.199 9.020 1.00 85.00 166 LYS A C 1
ATOM 1247 O O . LYS A 1 166 ? 4.130 7.342 8.137 1.00 85.00 166 LYS A O 1
ATOM 1252 N N . CYS A 1 167 ? 3.036 8.223 9.863 1.00 88.81 167 CYS A N 1
ATOM 1253 C CA . CYS A 1 167 ? 1.846 7.384 9.854 1.00 88.81 167 CYS A CA 1
ATOM 1254 C C . CYS A 1 167 ? 0.732 8.133 10.588 1.00 88.81 167 CYS A C 1
ATOM 1256 O O . CYS A 1 167 ? 0.994 9.082 11.327 1.00 88.81 167 CYS A O 1
ATOM 1258 N N . VAL A 1 168 ? -0.506 7.687 10.413 1.00 88.38 168 VAL A N 1
ATOM 1259 C CA . VAL A 1 168 ? -1.630 8.190 11.200 1.00 88.38 168 VAL A CA 1
ATOM 1260 C C . VAL A 1 168 ? -1.986 7.147 12.250 1.00 88.38 168 VAL A C 1
ATOM 1262 O O . VAL A 1 168 ? -2.188 5.984 11.913 1.00 88.38 168 VAL A O 1
ATOM 1265 N N . TRP A 1 169 ? -2.053 7.544 13.519 1.00 89.69 169 TRP A N 1
ATOM 1266 C CA . TRP A 1 169 ? -2.299 6.634 14.638 1.00 89.69 169 TRP A CA 1
ATOM 1267 C C . TRP A 1 169 ? -3.402 7.165 15.552 1.00 89.69 169 TRP A C 1
ATOM 1269 O O . TRP A 1 169 ? -3.270 8.249 16.118 1.00 89.69 169 TRP A O 1
ATOM 1279 N N . ASP A 1 170 ? -4.455 6.370 15.746 1.00 88.94 170 ASP A N 1
ATOM 1280 C CA . ASP A 1 170 ? -5.478 6.605 16.762 1.00 88.94 170 ASP A CA 1
ATOM 1281 C C . ASP A 1 170 ? -5.386 5.529 17.850 1.00 88.94 170 ASP A C 1
ATOM 1283 O O . ASP A 1 170 ? -5.781 4.374 17.665 1.00 88.94 170 ASP A O 1
ATOM 1287 N N . LYS A 1 171 ? -4.869 5.929 19.017 1.00 88.50 171 LYS A N 1
ATOM 1288 C CA . LYS A 1 171 ? -4.693 5.037 20.169 1.00 88.50 171 LYS A CA 1
ATOM 1289 C C . LYS A 1 171 ? -6.019 4.555 20.753 1.00 88.50 171 LYS A C 1
ATOM 1291 O O . LYS A 1 171 ? -6.085 3.419 21.214 1.00 88.50 171 LYS A O 1
ATOM 1296 N N . SER A 1 172 ? -7.046 5.405 20.766 1.00 87.00 172 SER A N 1
ATOM 1297 C CA . SER A 1 172 ? -8.345 5.070 21.366 1.00 87.00 172 SER A CA 1
ATOM 1298 C C . SER A 1 172 ? -9.058 3.974 20.579 1.00 87.00 172 SER A C 1
ATOM 1300 O O . SER A 1 172 ? -9.699 3.098 21.155 1.00 87.00 172 SER A O 1
ATOM 1302 N N . MET A 1 173 ? -8.838 3.987 19.269 1.00 87.19 173 MET A N 1
ATOM 1303 C CA . MET A 1 173 ? -9.447 3.087 18.304 1.00 87.19 173 MET A CA 1
ATOM 1304 C C . MET A 1 173 ? -8.515 1.960 17.860 1.00 87.19 173 MET A C 1
ATOM 1306 O O . MET A 1 173 ? -8.900 1.146 17.027 1.00 87.19 173 MET A O 1
ATOM 1310 N N . LYS A 1 174 ? -7.276 1.909 18.368 1.00 92.25 174 LYS A N 1
ATOM 1311 C CA . LYS A 1 174 ? -6.273 0.900 17.991 1.00 92.25 174 LYS A CA 1
ATOM 1312 C C . LYS A 1 174 ? -6.068 0.799 16.462 1.00 92.25 174 LYS A C 1
ATOM 1314 O O . LYS A 1 174 ? -5.861 -0.291 15.924 1.00 92.25 174 LYS A O 1
ATOM 1319 N N . LEU A 1 175 ? -6.140 1.934 15.763 1.00 92.50 175 LEU A N 1
ATOM 1320 C CA . LEU A 1 175 ? -6.087 2.021 14.300 1.00 92.50 175 LEU A CA 1
ATOM 1321 C C . LEU A 1 175 ? -4.831 2.763 13.848 1.00 92.50 175 LEU A C 1
ATOM 1323 O O . LEU A 1 175 ? -4.614 3.916 14.221 1.00 92.50 175 LEU A O 1
ATOM 1327 N N . ALA A 1 176 ? -4.045 2.118 12.990 1.00 93.06 176 ALA A N 1
ATOM 1328 C CA . ALA A 1 176 ? -2.957 2.752 12.258 1.00 93.06 176 ALA A CA 1
ATOM 1329 C C . ALA A 1 176 ? -3.305 2.857 10.769 1.00 93.06 176 ALA A C 1
ATOM 1331 O O . ALA A 1 176 ? -3.833 1.914 10.183 1.00 93.06 176 ALA A O 1
ATOM 1332 N N . VAL A 1 177 ? -2.956 3.976 10.141 1.00 91.88 177 VAL A N 1
ATOM 1333 C CA . VAL A 1 177 ? -2.962 4.132 8.685 1.00 91.88 177 VAL A CA 1
ATOM 1334 C C . VAL A 1 177 ? -1.536 4.388 8.231 1.00 91.88 177 VAL A C 1
ATOM 1336 O O . VAL A 1 177 ? -0.899 5.369 8.631 1.00 91.88 177 VAL A O 1
ATOM 1339 N N . CYS A 1 178 ? -1.047 3.503 7.373 1.00 93.75 178 CYS A N 1
ATOM 1340 C CA . CYS A 1 178 ? 0.328 3.518 6.902 1.00 93.75 178 CYS A CA 1
ATOM 1341 C C . CYS A 1 178 ? 0.380 3.478 5.378 1.00 93.75 178 CYS A C 1
ATOM 1343 O O . CYS A 1 178 ? -0.524 2.980 4.717 1.00 93.75 178 CYS A O 1
ATOM 1345 N N . GLY A 1 179 ? 1.473 3.957 4.806 1.00 91.44 179 GLY A N 1
ATOM 1346 C CA . GLY A 1 179 ? 1.706 3.859 3.373 1.00 91.44 179 GLY A CA 1
ATOM 1347 C C . GLY A 1 179 ? 2.737 4.858 2.887 1.00 91.44 179 GLY A C 1
ATOM 1348 O O . GLY A 1 179 ? 3.190 5.733 3.624 1.00 91.44 179 GLY A O 1
ATOM 1349 N N . ASP A 1 180 ? 3.092 4.745 1.612 1.00 90.12 180 ASP A N 1
ATOM 1350 C CA . ASP A 1 180 ? 3.953 5.717 0.936 1.00 90.12 180 ASP A CA 1
ATOM 1351 C C . ASP A 1 180 ? 3.366 7.136 1.035 1.00 90.12 180 ASP A C 1
ATOM 1353 O O . ASP A 1 180 ? 4.070 8.100 1.323 1.00 90.12 180 ASP A O 1
ATOM 1357 N N . PHE A 1 181 ? 2.043 7.248 0.932 1.00 87.38 181 PHE A N 1
ATOM 1358 C CA . PHE A 1 181 ? 1.295 8.491 1.092 1.00 87.38 181 PHE A CA 1
ATOM 1359 C C . PHE A 1 181 ? 1.391 9.108 2.489 1.00 87.38 181 PHE A C 1
ATOM 1361 O O . PHE A 1 181 ? 1.016 10.262 2.635 1.00 87.38 181 PHE A O 1
ATOM 1368 N N . CYS A 1 182 ? 1.905 8.415 3.505 1.00 87.38 182 CYS A N 1
ATOM 1369 C CA . CYS A 1 182 ? 2.163 9.013 4.815 1.00 87.38 182 CYS A CA 1
ATOM 1370 C C . CYS A 1 182 ? 3.575 9.616 4.924 1.00 87.38 182 CYS A C 1
ATOM 1372 O O . CYS A 1 182 ? 3.768 10.531 5.718 1.00 87.38 182 CYS A O 1
ATOM 1374 N N . THR A 1 183 ? 4.538 9.165 4.111 1.00 88.19 183 THR A N 1
ATOM 1375 C CA . THR A 1 183 ? 5.957 9.557 4.240 1.00 88.19 183 THR A CA 1
ATOM 1376 C C . THR A 1 183 ? 6.518 10.158 2.957 1.00 88.19 183 THR A C 1
ATOM 1378 O O . THR A 1 183 ? 6.943 11.306 2.930 1.00 88.19 183 THR A O 1
ATOM 1381 N N . SER A 1 184 ? 6.571 9.369 1.886 1.00 87.19 184 SER A N 1
ATOM 1382 C CA . SER A 1 184 ? 7.088 9.763 0.578 1.00 87.19 184 SER A CA 1
ATOM 1383 C C . SER A 1 184 ? 6.639 8.741 -0.473 1.00 87.19 184 SER A C 1
ATOM 1385 O O . SER A 1 184 ? 6.509 7.564 -0.129 1.00 87.19 184 SER A O 1
ATOM 1387 N N . PRO A 1 185 ? 6.441 9.138 -1.748 1.00 87.38 185 PRO A N 1
ATOM 1388 C CA . PRO A 1 185 ? 6.020 8.254 -2.843 1.00 87.38 185 PRO A CA 1
ATOM 1389 C C . PRO A 1 185 ? 7.138 7.287 -3.277 1.00 87.38 185 PRO A C 1
ATOM 1391 O O . PRO A 1 185 ? 7.633 7.331 -4.403 1.00 87.38 185 PRO A O 1
ATOM 1394 N N . SER A 1 186 ? 7.591 6.433 -2.364 1.00 89.81 186 SER A N 1
ATOM 1395 C CA . SER A 1 186 ? 8.695 5.499 -2.554 1.00 89.81 186 SER A CA 1
ATOM 1396 C C . SER A 1 186 ? 8.472 4.210 -1.762 1.00 89.81 186 SER A C 1
ATOM 1398 O O . SER A 1 186 ? 7.709 4.173 -0.795 1.00 89.81 186 SER A O 1
ATOM 1400 N N . VAL A 1 187 ? 9.176 3.142 -2.155 1.00 91.88 187 VAL A N 1
ATOM 1401 C CA . VAL A 1 187 ? 9.169 1.870 -1.410 1.00 91.88 187 VAL A CA 1
ATOM 1402 C C . VAL A 1 187 ? 9.683 2.080 0.017 1.00 91.88 187 VAL A C 1
ATOM 1404 O O . VAL A 1 187 ? 9.100 1.557 0.960 1.00 91.88 187 VAL A O 1
ATOM 1407 N N . GLU A 1 188 ? 10.732 2.885 0.185 1.00 93.00 188 GLU A N 1
ATOM 1408 C CA . GLU A 1 188 ? 11.279 3.229 1.499 1.00 93.00 188 GLU A CA 1
ATOM 1409 C C . GLU A 1 188 ? 10.249 3.964 2.364 1.00 93.00 188 GLU A C 1
ATOM 1411 O O . GLU A 1 188 ? 10.038 3.591 3.514 1.00 93.00 188 GLU A O 1
ATOM 1416 N N . GLY A 1 189 ? 9.543 4.947 1.798 1.00 92.06 189 GLY A N 1
ATOM 1417 C CA . GLY A 1 189 ? 8.484 5.679 2.492 1.00 92.06 189 GLY A CA 1
ATOM 1418 C C . GLY A 1 189 ? 7.365 4.767 2.999 1.00 92.06 189 GLY A C 1
ATOM 1419 O O . GLY A 1 189 ? 6.911 4.930 4.134 1.00 92.06 189 GLY A O 1
ATOM 1420 N N . ALA A 1 190 ? 6.967 3.771 2.198 1.00 93.81 190 ALA A N 1
ATOM 1421 C CA . ALA A 1 190 ? 5.994 2.759 2.607 1.00 93.81 190 ALA A CA 1
ATOM 1422 C C . ALA A 1 190 ? 6.507 1.882 3.760 1.00 93.81 190 ALA A C 1
ATOM 1424 O O . ALA A 1 190 ? 5.782 1.669 4.732 1.00 93.81 190 ALA A O 1
ATOM 1425 N N . VAL A 1 191 ? 7.755 1.403 3.677 1.00 95.00 191 VAL A N 1
ATOM 1426 C CA . VAL A 1 191 ? 8.377 0.575 4.725 1.00 95.00 191 VAL A CA 1
ATOM 1427 C C . VAL A 1 191 ? 8.492 1.352 6.033 1.00 95.00 191 VAL A C 1
ATOM 1429 O O . VAL A 1 191 ? 8.054 0.861 7.070 1.00 95.00 191 VAL A O 1
ATOM 1432 N N . VAL A 1 192 ? 9.013 2.582 5.984 1.00 95.19 192 VAL A N 1
ATOM 1433 C CA . VAL A 1 192 ? 9.154 3.451 7.159 1.00 95.19 192 VAL A CA 1
ATOM 1434 C C . VAL A 1 192 ? 7.797 3.698 7.811 1.00 95.19 192 VAL A C 1
ATOM 1436 O O . VAL A 1 192 ? 7.667 3.515 9.018 1.00 95.19 192 VAL A O 1
ATO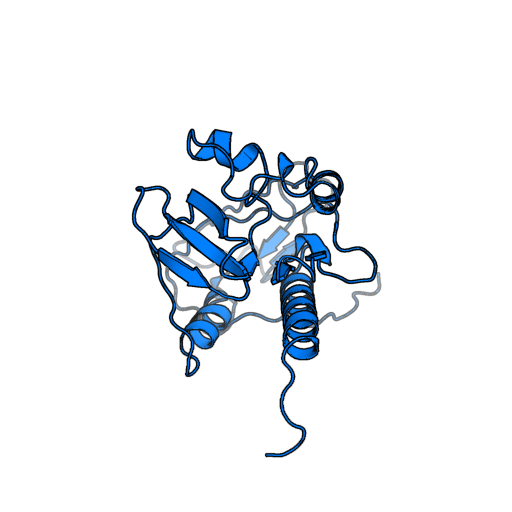M 1439 N N . SER A 1 193 ? 6.772 4.030 7.021 1.00 95.56 193 SER A N 1
ATOM 1440 C CA . SER A 1 193 ? 5.418 4.244 7.543 1.00 95.56 193 SER A CA 1
ATOM 1441 C C . SER A 1 193 ? 4.856 2.995 8.234 1.00 95.56 193 SER A C 1
ATOM 1443 O O . SER A 1 193 ? 4.319 3.077 9.341 1.00 95.56 193 SER A O 1
ATOM 1445 N N . GLY A 1 194 ? 5.024 1.819 7.617 1.00 95.62 194 GLY A N 1
ATOM 1446 C CA . GLY A 1 194 ? 4.605 0.540 8.192 1.00 95.62 194 GLY A CA 1
ATOM 1447 C C . GLY A 1 194 ? 5.311 0.228 9.513 1.00 95.62 194 GLY A C 1
ATOM 1448 O O . GLY A 1 194 ? 4.651 -0.115 10.495 1.00 95.62 194 GLY A O 1
ATOM 1449 N N . MET A 1 195 ? 6.634 0.413 9.566 1.00 95.50 195 MET A N 1
ATOM 1450 C CA . MET A 1 195 ? 7.424 0.215 10.784 1.00 95.50 195 MET A CA 1
ATOM 1451 C C . MET A 1 195 ? 6.995 1.166 11.901 1.00 95.50 195 MET A C 1
ATOM 1453 O O . MET A 1 195 ? 6.833 0.726 13.036 1.00 95.50 195 MET A O 1
ATOM 1457 N N . THR A 1 196 ? 6.756 2.446 11.599 1.00 94.88 196 THR A N 1
ATOM 1458 C CA . THR A 1 196 ? 6.302 3.407 12.610 1.00 94.88 196 THR A CA 1
ATOM 1459 C C . THR A 1 196 ? 4.927 3.038 13.165 1.00 94.88 196 THR A C 1
ATOM 1461 O O . THR A 1 196 ? 4.756 3.030 14.385 1.00 94.88 196 THR A O 1
ATOM 1464 N N . GLY A 1 197 ? 3.972 2.651 12.312 1.00 94.31 197 GLY A N 1
ATOM 1465 C CA . GLY A 1 197 ? 2.663 2.163 12.763 1.00 94.31 197 GLY A CA 1
ATOM 1466 C C . GLY A 1 197 ? 2.777 0.930 13.664 1.00 94.31 197 GLY A C 1
ATOM 1467 O O . GLY A 1 197 ? 2.176 0.890 14.739 1.00 94.31 197 GLY A O 1
ATOM 1468 N N . ALA A 1 198 ? 3.622 -0.035 13.287 1.00 95.06 198 ALA A N 1
ATOM 1469 C CA . ALA A 1 198 ? 3.907 -1.204 14.115 1.00 95.06 198 ALA A CA 1
ATOM 1470 C C . ALA A 1 198 ? 4.520 -0.813 15.473 1.00 95.06 198 ALA A C 1
ATOM 1472 O O . ALA 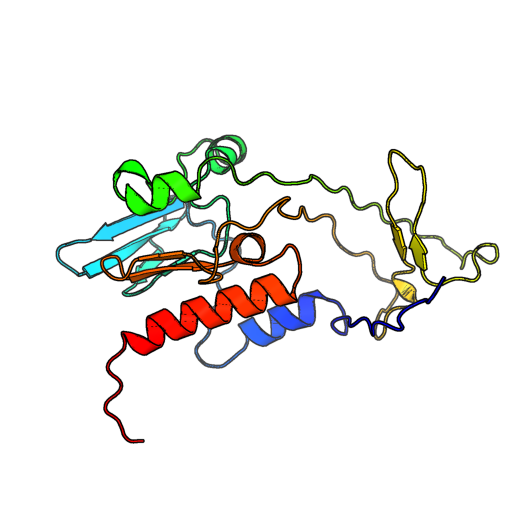A 1 198 ? 4.081 -1.317 16.503 1.00 95.06 198 ALA A O 1
ATO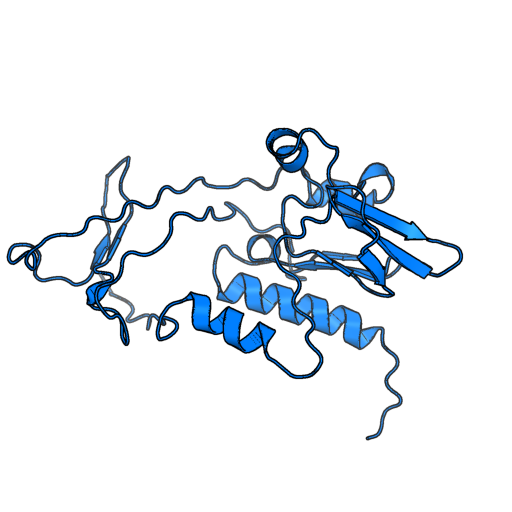M 1473 N N . SER A 1 199 ? 5.468 0.130 15.513 1.00 94.00 199 SER A N 1
ATOM 1474 C CA . SER A 1 199 ? 6.045 0.626 16.770 1.00 94.00 199 SER A CA 1
ATOM 1475 C C . SER A 1 199 ? 5.007 1.284 17.686 1.00 94.00 199 SER A C 1
ATOM 1477 O O . SER A 1 199 ? 5.056 1.072 18.897 1.00 94.00 199 SER A O 1
ATOM 1479 N N . LYS A 1 200 ? 4.044 2.048 17.145 1.00 93.00 200 LYS A N 1
ATOM 1480 C CA . LYS A 1 200 ? 2.957 2.648 17.947 1.00 93.00 200 LYS A CA 1
ATOM 1481 C C . LYS A 1 200 ? 2.057 1.569 18.568 1.00 93.00 200 LYS A C 1
ATOM 1483 O O . LYS A 1 200 ? 1.684 1.695 19.735 1.00 93.00 200 LYS A O 1
ATOM 1488 N N . ILE A 1 201 ? 1.761 0.500 17.823 1.00 93.81 201 ILE A N 1
ATOM 1489 C CA . ILE A 1 201 ? 0.994 -0.655 18.318 1.00 93.81 201 ILE A CA 1
ATOM 1490 C C . ILE A 1 201 ? 1.778 -1.401 19.399 1.00 93.81 201 ILE A C 1
ATOM 1492 O O . ILE A 1 201 ? 1.253 -1.607 20.490 1.00 93.81 201 ILE A O 1
ATOM 1496 N N . LEU A 1 202 ? 3.044 -1.744 19.138 1.00 92.62 202 LEU A N 1
ATOM 1497 C CA . LEU A 1 202 ? 3.912 -2.432 20.100 1.00 92.62 202 LEU A CA 1
ATOM 1498 C C . LEU A 1 202 ? 4.065 -1.635 21.401 1.00 92.62 202 LEU A C 1
ATOM 1500 O O . LEU A 1 202 ? 4.019 -2.223 22.471 1.00 92.62 202 LEU A O 1
ATOM 1504 N N . GLY A 1 203 ? 4.159 -0.304 21.330 1.00 90.94 203 GLY A N 1
ATOM 1505 C CA . GLY A 1 203 ? 4.194 0.559 22.516 1.00 90.94 203 GLY A CA 1
ATOM 1506 C C . GLY A 1 203 ? 2.891 0.589 23.327 1.00 90.94 203 GLY A C 1
ATOM 1507 O O . GLY A 1 203 ? 2.881 1.099 24.445 1.00 90.94 203 GLY A O 1
ATOM 1508 N N . CYS A 1 204 ? 1.787 0.071 22.782 1.00 87.19 204 CYS A N 1
ATOM 1509 C CA . CYS A 1 204 ? 0.523 -0.107 23.500 1.00 87.19 204 CYS A CA 1
ATOM 1510 C C . CYS A 1 204 ? 0.335 -1.536 24.022 1.00 87.19 204 CYS A C 1
ATOM 1512 O O . CYS A 1 204 ? -0.450 -1.744 24.948 1.00 87.19 204 CYS A O 1
ATOM 1514 N N . LEU A 1 205 ? 1.027 -2.510 23.430 1.00 84.81 205 LEU A N 1
ATOM 1515 C CA . LEU A 1 205 ? 1.077 -3.867 23.940 1.00 84.81 205 LEU A CA 1
ATOM 1516 C C . LEU A 1 205 ? 2.005 -3.855 25.155 1.00 84.81 205 LEU A C 1
ATOM 1518 O O . LEU A 1 205 ? 3.219 -3.721 25.027 1.00 84.81 205 LEU A O 1
ATOM 1522 N N . ASN A 1 206 ? 1.431 -3.966 26.352 1.00 63.31 206 ASN A N 1
ATOM 1523 C CA . ASN A 1 206 ? 2.205 -4.198 27.566 1.00 63.31 206 ASN A CA 1
ATOM 1524 C C . ASN A 1 206 ? 2.837 -5.591 27.471 1.00 63.31 206 ASN A C 1
ATOM 1526 O O . ASN A 1 206 ? 2.295 -6.561 27.998 1.00 63.31 206 ASN A O 1
ATOM 1530 N N . PHE A 1 207 ? 3.970 -5.706 26.785 1.00 57.06 207 PHE A N 1
ATOM 1531 C CA . PHE A 1 207 ? 4.826 -6.862 26.962 1.00 57.06 207 PHE A CA 1
ATOM 1532 C C . PHE A 1 207 ? 5.365 -6.783 28.391 1.00 57.06 207 PHE A C 1
ATOM 1534 O O . PHE A 1 207 ? 5.982 -5.769 28.737 1.00 57.06 207 PHE A O 1
ATOM 1541 N N . PRO A 1 208 ? 5.123 -7.788 29.252 1.00 49.56 208 PRO A N 1
ATOM 1542 C CA . PRO A 1 208 ? 5.887 -7.881 30.481 1.00 49.56 208 PRO A CA 1
ATOM 1543 C C . PRO A 1 208 ? 7.362 -7.890 30.077 1.00 49.56 208 PRO A C 1
ATOM 1545 O O . PRO A 1 208 ? 7.783 -8.672 29.227 1.00 49.56 208 PRO A O 1
ATOM 1548 N N . SER A 1 209 ? 8.125 -6.943 30.610 1.00 43.41 209 SER A N 1
ATOM 1549 C CA . SER A 1 209 ? 9.554 -6.822 30.364 1.00 43.41 209 SER A CA 1
ATOM 1550 C C . SER A 1 209 ? 10.247 -8.096 30.849 1.00 43.41 209 SER A C 1
ATOM 1552 O O . SER A 1 209 ? 10.466 -8.263 32.046 1.00 43.41 209 SER A O 1
ATOM 1554 N N . GLY A 1 210 ? 10.574 -8.999 29.923 1.00 49.75 210 GLY A N 1
ATOM 1555 C CA . GLY A 1 210 ? 11.360 -10.199 30.202 1.00 49.75 210 GLY A CA 1
ATOM 1556 C C . GLY A 1 210 ? 10.883 -11.433 29.444 1.00 49.75 210 GLY A C 1
ATOM 1557 O O . GLY A 1 210 ? 9.985 -12.138 29.900 1.00 49.75 210 GLY A O 1
ATOM 1558 N N . LEU A 1 211 ? 11.553 -11.709 28.329 1.00 36.72 211 LEU A N 1
ATOM 1559 C CA . LEU A 1 211 ? 11.831 -13.055 27.833 1.00 36.72 211 LEU A CA 1
ATOM 1560 C C . LEU A 1 211 ? 13.333 -13.127 27.559 1.00 36.72 211 LEU A C 1
ATOM 1562 O O . LEU A 1 211 ? 13.858 -12.128 27.013 1.00 36.72 211 LEU A O 1
#